Protein AF-A0A820TY25-F1 (afdb_monomer)

Structure (mmCIF, N/CA/C/O backbone):
data_AF-A0A820TY25-F1
#
_entry.id   AF-A0A820TY25-F1
#
loop_
_atom_site.group_PDB
_atom_site.id
_atom_site.type_symbol
_atom_site.label_atom_id
_atom_site.label_alt_id
_atom_site.label_comp_id
_atom_site.label_asym_id
_atom_site.label_entity_id
_atom_site.label_seq_id
_atom_site.pdbx_PDB_ins_code
_atom_site.Cartn_x
_atom_site.Cartn_y
_atom_site.Cartn_z
_atom_site.occupancy
_atom_site.B_iso_or_equiv
_atom_site.auth_seq_id
_atom_site.auth_comp_id
_atom_site.auth_asym_id
_atom_site.auth_atom_id
_atom_site.pdbx_PDB_model_num
ATOM 1 N N . ASN A 1 1 ? -16.629 8.374 -13.246 1.00 47.44 1 ASN A N 1
ATOM 2 C CA . ASN A 1 1 ? -16.759 9.523 -12.320 1.00 47.44 1 ASN A CA 1
ATOM 3 C C . ASN A 1 1 ? -15.615 9.534 -11.314 1.00 47.44 1 ASN A C 1
ATOM 5 O O . ASN A 1 1 ? -15.859 9.384 -10.127 1.00 47.44 1 ASN A O 1
ATOM 9 N N . GLY A 1 2 ? -14.371 9.657 -11.783 1.00 64.75 2 GLY A N 1
ATOM 10 C CA . GLY A 1 2 ? -13.226 9.887 -10.900 1.00 64.75 2 GLY A CA 1
ATOM 11 C C . GLY A 1 2 ? -12.931 11.380 -10.865 1.00 64.75 2 GLY A C 1
ATOM 12 O O . GLY A 1 2 ? -12.919 12.012 -11.920 1.00 64.75 2 GLY A O 1
ATOM 13 N N . GLU A 1 3 ? -12.740 11.934 -9.676 1.00 79.06 3 GLU A N 1
ATOM 14 C CA . GLU A 1 3 ? -12.262 13.301 -9.486 1.00 79.06 3 GLU A CA 1
ATOM 15 C C . GLU A 1 3 ? -10.793 13.224 -9.055 1.00 79.06 3 GLU A C 1
ATOM 17 O O . GLU A 1 3 ? -10.433 12.408 -8.203 1.00 79.06 3 GLU A O 1
ATOM 22 N N . LEU A 1 4 ? -9.928 13.998 -9.714 1.00 79.31 4 LEU A N 1
ATOM 23 C CA . LEU A 1 4 ? -8.504 14.044 -9.396 1.00 79.31 4 LEU A CA 1
ATOM 24 C C . LEU A 1 4 ? -8.303 14.959 -8.189 1.00 79.31 4 LEU A C 1
ATOM 26 O O . LEU A 1 4 ? -8.648 16.138 -8.248 1.00 79.31 4 LEU A O 1
ATOM 30 N N . PHE A 1 5 ? -7.699 14.426 -7.132 1.00 77.62 5 PHE A N 1
ATOM 31 C CA . PHE A 1 5 ? -7.309 15.198 -5.959 1.00 77.62 5 PHE A CA 1
ATOM 32 C C . PHE A 1 5 ? -5.789 15.319 -5.892 1.00 77.62 5 PHE A C 1
ATOM 34 O O . PHE A 1 5 ? -5.072 14.320 -5.934 1.00 77.62 5 PHE A O 1
ATOM 41 N N . GLU A 1 6 ? -5.305 16.552 -5.770 1.00 82.44 6 GLU A N 1
ATOM 42 C CA . GLU A 1 6 ? -3.904 16.841 -5.468 1.00 82.44 6 GLU A CA 1
ATOM 43 C C . GLU A 1 6 ? -3.688 16.754 -3.958 1.00 82.44 6 GLU A C 1
ATOM 45 O O . GLU A 1 6 ? -4.440 17.353 -3.184 1.00 82.44 6 GLU A O 1
ATOM 50 N N . ARG A 1 7 ? -2.649 16.029 -3.537 1.00 78.56 7 ARG A N 1
ATOM 51 C CA . ARG A 1 7 ? -2.345 15.812 -2.118 1.00 78.56 7 ARG A CA 1
ATOM 52 C C . ARG A 1 7 ? -2.131 17.132 -1.379 1.00 78.56 7 ARG A C 1
ATOM 54 O O . ARG A 1 7 ? -2.592 17.277 -0.255 1.00 78.56 7 ARG A O 1
ATOM 61 N N . GLU A 1 8 ? -1.468 18.094 -2.011 1.00 81.31 8 GLU A N 1
ATOM 62 C CA . GLU A 1 8 ? -1.154 19.409 -1.444 1.00 81.31 8 GLU A CA 1
ATOM 63 C C . GLU A 1 8 ? -2.413 20.248 -1.201 1.00 81.31 8 GLU A C 1
ATOM 65 O O . GLU A 1 8 ? -2.446 21.084 -0.302 1.00 81.31 8 GLU A O 1
ATOM 70 N N . LYS A 1 9 ? -3.464 20.009 -1.992 1.00 81.69 9 LYS A N 1
ATOM 71 C CA . LYS A 1 9 ? -4.766 20.675 -1.867 1.00 81.69 9 LYS A CA 1
ATOM 72 C C . LYS A 1 9 ? -5.733 19.898 -0.973 1.00 81.69 9 LYS A C 1
ATOM 74 O O . LYS A 1 9 ? -6.847 20.360 -0.727 1.00 81.69 9 LYS A O 1
ATOM 79 N N . PHE A 1 10 ? -5.327 18.724 -0.494 1.00 82.75 10 PHE A N 1
ATOM 80 C CA . PHE A 1 10 ? -6.157 17.843 0.308 1.00 82.75 10 PHE A CA 1
ATOM 81 C C . PHE A 1 10 ? -5.999 18.161 1.796 1.00 82.75 10 PHE A C 1
ATOM 83 O O . PHE A 1 10 ? -5.138 17.619 2.491 1.00 82.75 10 PHE A O 1
ATOM 90 N N . ASP A 1 11 ? -6.845 19.062 2.293 1.00 88.56 11 ASP A N 1
ATOM 91 C CA . ASP A 1 11 ? -6.865 19.441 3.706 1.00 88.56 11 ASP A CA 1
ATOM 92 C C . ASP A 1 11 ? -7.461 18.310 4.564 1.00 88.56 11 ASP A C 1
ATOM 94 O O . ASP A 1 11 ? -8.667 18.233 4.810 1.00 88.56 11 ASP A O 1
ATOM 98 N N . LEU A 1 12 ? -6.588 17.417 5.038 1.00 90.19 12 LEU A N 1
ATOM 99 C CA . LEU A 1 12 ? -6.947 16.276 5.885 1.00 90.19 12 LEU A CA 1
ATOM 100 C C . LEU A 1 12 ? -7.694 16.683 7.158 1.00 90.19 12 LEU A C 1
ATOM 102 O O . LEU A 1 12 ? -8.571 1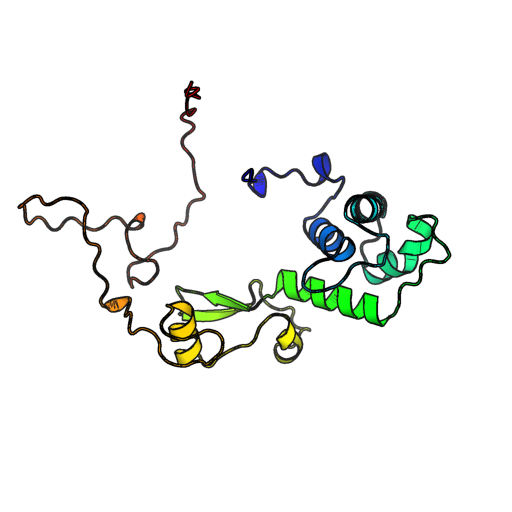5.949 7.629 1.00 90.19 12 LEU A O 1
ATOM 106 N N . LYS A 1 13 ? -7.377 17.855 7.712 1.00 91.19 13 LYS A N 1
ATOM 107 C CA . LYS A 1 13 ? -7.999 18.331 8.943 1.00 91.19 13 LYS A CA 1
ATOM 108 C C . LYS A 1 13 ? -9.425 18.777 8.673 1.00 91.19 13 LYS A C 1
ATOM 110 O O . LYS A 1 13 ? -10.325 18.401 9.421 1.00 91.19 13 LYS A O 1
ATOM 115 N N . LYS A 1 14 ? -9.647 19.515 7.588 1.00 90.12 14 LYS A N 1
ATOM 116 C CA . LYS A 1 14 ? -10.980 19.960 7.177 1.00 90.12 14 LYS A CA 1
ATOM 117 C C . LYS A 1 14 ? -11.859 18.801 6.705 1.00 90.12 14 LYS A C 1
ATOM 119 O O . LYS A 1 14 ? -13.004 18.691 7.137 1.00 90.12 14 LYS A O 1
ATOM 124 N N . GLU A 1 15 ? -11.328 17.922 5.861 1.00 88.25 15 GLU A N 1
ATOM 125 C CA . GLU A 1 15 ? -12.110 16.857 5.223 1.00 88.25 15 GLU A CA 1
ATOM 126 C C . GLU A 1 15 ? -12.322 15.646 6.151 1.00 88.25 15 GLU A C 1
ATOM 128 O O . GLU A 1 15 ? -13.401 15.040 6.180 1.00 88.25 15 GLU A O 1
ATOM 133 N N . PHE A 1 16 ? -11.320 15.289 6.967 1.00 90.19 16 PHE A N 1
ATOM 134 C CA . PHE A 1 16 ? -11.338 14.069 7.788 1.00 90.19 16 PHE A CA 1
ATOM 135 C C . PHE A 1 16 ? -11.194 14.305 9.292 1.00 90.19 16 PHE A C 1
ATOM 137 O O . PHE A 1 16 ? -11.487 13.388 10.061 1.00 90.19 16 PHE A O 1
ATOM 144 N N . GLY A 1 17 ? -10.812 15.505 9.731 1.00 92.94 17 GLY A N 1
ATOM 145 C CA . GLY A 1 17 ? -10.460 15.752 11.130 1.00 92.94 17 GLY A CA 1
ATOM 146 C C . GLY A 1 17 ? -9.157 15.062 11.534 1.00 92.94 17 GLY A C 1
ATOM 147 O O . GLY A 1 17 ? -9.021 14.667 12.688 1.00 92.94 17 GLY A O 1
ATOM 148 N N . LEU A 1 18 ? -8.240 14.854 10.583 1.00 94.06 18 LEU A N 1
ATOM 149 C CA . LEU A 1 18 ? -6.951 14.192 10.796 1.00 94.06 18 LEU A CA 1
ATOM 150 C C . LEU A 1 18 ? -5.815 15.214 10.701 1.00 94.06 18 LEU A C 1
ATOM 152 O O . LEU A 1 18 ? -5.875 16.142 9.901 1.00 94.06 18 LEU A O 1
ATOM 156 N N . ASP A 1 19 ? -4.783 15.045 11.518 1.00 91.62 19 ASP A N 1
ATOM 157 C CA . ASP A 1 19 ? -3.629 15.949 11.607 1.00 91.62 19 ASP A CA 1
ATOM 158 C C . ASP A 1 19 ? -2.419 15.486 10.779 1.00 91.62 19 ASP A C 1
ATOM 160 O O . ASP A 1 19 ? -1.516 16.279 10.524 1.00 91.62 19 ASP A O 1
ATOM 164 N N . SER A 1 20 ? -2.402 14.230 10.327 1.00 91.88 20 SER A N 1
ATOM 165 C CA . SER A 1 20 ? -1.300 13.668 9.553 1.00 91.88 20 SER A CA 1
ATOM 166 C C . SER A 1 20 ? -1.769 12.683 8.484 1.00 91.88 20 SER A C 1
ATOM 168 O O . SER A 1 20 ? -2.836 12.065 8.570 1.00 91.88 20 SER A O 1
ATOM 170 N N . PHE A 1 21 ? -0.929 12.505 7.462 1.00 90.88 21 PHE A N 1
ATOM 171 C CA . PHE A 1 21 ? -1.152 11.497 6.426 1.00 90.88 21 PHE A CA 1
ATOM 172 C C . PHE A 1 21 ? -1.032 10.067 6.974 1.00 90.88 21 PHE A C 1
ATOM 174 O O . PHE A 1 21 ? -1.722 9.173 6.500 1.00 90.88 21 PHE A O 1
ATOM 181 N N . GLU A 1 22 ? -0.225 9.851 8.014 1.00 94.00 22 GLU A N 1
ATOM 182 C CA . GLU A 1 22 ? -0.137 8.557 8.699 1.00 94.00 22 GLU A CA 1
ATOM 183 C C . GLU A 1 22 ? -1.499 8.141 9.274 1.00 94.00 22 GLU A C 1
ATOM 185 O O . GLU A 1 22 ? -1.964 7.024 9.043 1.00 94.00 22 GLU A O 1
ATOM 190 N N . ARG A 1 23 ? -2.217 9.066 9.923 1.00 95.06 23 ARG A N 1
ATOM 191 C CA . ARG A 1 23 ? -3.574 8.786 10.415 1.00 95.06 23 ARG A CA 1
ATOM 192 C C . ARG A 1 23 ? -4.566 8.526 9.292 1.00 95.06 23 ARG A C 1
ATOM 194 O O . ARG A 1 23 ? -5.500 7.745 9.472 1.00 95.06 23 ARG A O 1
ATOM 201 N N . PHE A 1 24 ? -4.376 9.166 8.139 1.00 95.06 24 PHE A N 1
ATOM 202 C CA . PHE A 1 24 ? -5.168 8.879 6.946 1.00 95.06 24 PHE A CA 1
ATOM 203 C C . PHE A 1 24 ? -4.913 7.448 6.450 1.00 95.06 24 PHE A C 1
ATOM 205 O O . PHE A 1 24 ? -5.872 6.711 6.224 1.00 95.06 24 PHE A O 1
ATOM 212 N N . CYS A 1 25 ? -3.654 7.003 6.394 1.00 95.50 25 CYS A N 1
ATOM 213 C CA . CYS A 1 25 ? -3.313 5.610 6.095 1.00 95.50 25 CYS A CA 1
ATOM 214 C C . CYS A 1 25 ? -3.948 4.639 7.100 1.00 95.50 25 CYS A C 1
ATOM 216 O O . CYS A 1 25 ? -4.584 3.666 6.695 1.00 95.50 25 CYS A O 1
ATOM 218 N N . TRP A 1 26 ? -3.856 4.914 8.404 1.00 97.75 26 TRP A N 1
ATOM 219 C CA . TRP A 1 26 ? -4.479 4.070 9.430 1.00 97.75 26 TRP A CA 1
ATOM 220 C C . TRP A 1 26 ? -5.999 4.011 9.304 1.00 97.75 26 TRP A C 1
ATOM 222 O O . TRP A 1 26 ? -6.587 2.947 9.487 1.00 97.75 26 TRP A O 1
ATOM 232 N N . MET A 1 27 ? -6.646 5.127 8.963 1.00 97.44 27 MET A N 1
ATOM 233 C CA . MET A 1 27 ? -8.078 5.156 8.676 1.00 97.44 27 MET A CA 1
ATOM 234 C C . MET A 1 27 ? -8.425 4.227 7.503 1.00 97.44 27 MET A C 1
ATOM 236 O O . MET A 1 27 ? -9.374 3.451 7.618 1.00 97.44 27 MET A O 1
ATOM 240 N N . CYS A 1 28 ? -7.660 4.278 6.409 1.00 97.38 28 CYS A N 1
ATOM 241 C CA . CYS A 1 28 ? -7.869 3.424 5.240 1.00 97.38 28 CYS A CA 1
ATOM 242 C C . CYS A 1 28 ? -7.675 1.938 5.577 1.00 97.38 28 CYS A C 1
ATOM 244 O O . CYS A 1 28 ? -8.564 1.137 5.300 1.00 97.38 28 CYS A O 1
ATOM 246 N N . ILE A 1 29 ? -6.583 1.578 6.261 1.00 98.06 29 ILE A N 1
ATOM 247 C CA . ILE A 1 29 ? -6.316 0.192 6.685 1.00 98.06 29 ILE A CA 1
ATOM 248 C C . ILE A 1 29 ? -7.435 -0.315 7.603 1.00 98.06 29 ILE A C 1
ATOM 250 O O . ILE A 1 29 ? -7.975 -1.397 7.391 1.00 98.06 29 ILE A O 1
ATOM 254 N N . LEU A 1 30 ? -7.849 0.489 8.589 1.00 97.81 30 LEU A N 1
ATOM 255 C CA . LEU A 1 30 ? -8.913 0.122 9.529 1.00 97.81 30 LEU A CA 1
ATOM 256 C C . LEU A 1 30 ? -10.271 -0.060 8.837 1.00 97.81 30 LEU A C 1
ATOM 258 O O . LEU A 1 30 ? -11.104 -0.841 9.296 1.00 97.81 30 LEU A O 1
ATOM 262 N N . SER A 1 31 ? -10.513 0.675 7.749 1.00 97.44 31 SER A N 1
ATOM 263 C CA . SER A 1 31 ? -11.730 0.539 6.948 1.00 97.44 31 SER A CA 1
ATOM 264 C C . SER A 1 31 ? -11.760 -0.714 6.068 1.00 97.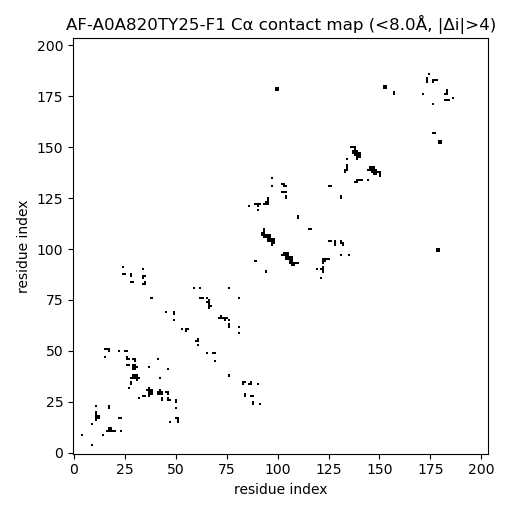44 31 SER A C 1
ATOM 266 O O . SER A 1 31 ? -12.836 -1.056 5.577 1.00 97.44 31 SER A O 1
ATOM 268 N N . GLY A 1 32 ? -10.621 -1.402 5.938 1.00 96.38 32 GLY A N 1
ATOM 269 C CA . GLY A 1 32 ? -10.394 -2.532 5.042 1.00 96.38 32 GLY A CA 1
ATOM 270 C C . GLY A 1 32 ? -9.586 -2.109 3.820 1.00 96.38 32 GLY A C 1
ATOM 271 O O . GLY A 1 32 ? -9.875 -1.088 3.198 1.00 96.38 32 GLY A O 1
ATOM 272 N N . CYS A 1 33 ? -8.572 -2.899 3.481 1.00 95.88 33 CYS A N 1
ATOM 273 C CA . CYS A 1 33 ? -7.735 -2.710 2.299 1.00 95.88 33 CYS A CA 1
ATOM 274 C C . CYS A 1 33 ? -7.264 -4.066 1.759 1.00 95.88 33 CYS A C 1
ATOM 276 O O . CYS A 1 33 ? -7.467 -5.095 2.400 1.00 95.88 33 CYS A O 1
ATOM 278 N N . ASP A 1 34 ? -6.577 -4.069 0.619 1.00 93.94 34 ASP A N 1
ATOM 279 C CA . ASP A 1 34 ? -6.094 -5.310 -0.006 1.00 93.94 34 ASP A CA 1
ATOM 280 C C . ASP A 1 34 ? -5.043 -6.055 0.841 1.00 93.94 34 ASP A C 1
ATOM 282 O O . ASP A 1 34 ? -4.834 -7.251 0.661 1.00 93.94 34 ASP A O 1
ATOM 286 N N . TYR A 1 35 ? -4.396 -5.369 1.790 1.00 92.94 35 TYR A N 1
ATOM 287 C CA . TYR A 1 35 ? -3.414 -5.970 2.701 1.00 92.94 35 TYR A CA 1
ATOM 288 C C . TYR A 1 35 ? -4.029 -6.544 3.981 1.00 92.94 35 TYR A C 1
ATOM 290 O O . TYR A 1 35 ? -3.399 -7.359 4.655 1.00 92.94 35 TYR A O 1
ATOM 298 N N . LEU A 1 36 ? -5.216 -6.070 4.367 1.00 96.44 36 LEU A N 1
ATOM 299 C CA . LEU A 1 36 ? -5.864 -6.437 5.620 1.00 96.44 36 LEU A CA 1
ATOM 300 C C . LEU A 1 36 ? -7.372 -6.226 5.517 1.00 96.44 36 LEU A C 1
ATOM 302 O O . LEU A 1 36 ? -7.845 -5.100 5.332 1.00 96.44 36 LEU A O 1
ATOM 306 N N . GLU A 1 37 ? -8.119 -7.306 5.724 1.00 95.69 37 GLU A N 1
ATOM 307 C CA . GLU A 1 37 ? -9.569 -7.244 5.862 1.00 95.69 37 GLU A CA 1
ATOM 308 C C . GLU A 1 37 ? -9.975 -6.357 7.043 1.00 95.69 37 GLU A C 1
ATOM 310 O O . GLU A 1 37 ? -9.288 -6.260 8.062 1.00 95.69 37 GLU A O 1
ATOM 315 N N . ASN A 1 38 ? -11.122 -5.698 6.934 1.00 94.94 38 ASN A N 1
ATOM 316 C CA . ASN A 1 38 ? -11.638 -4.921 8.048 1.00 94.94 38 ASN A CA 1
ATOM 317 C C . ASN A 1 38 ? -12.170 -5.817 9.173 1.00 94.94 38 ASN A C 1
ATOM 319 O O . ASN A 1 38 ? -12.631 -6.937 8.963 1.00 94.94 38 ASN A O 1
ATOM 323 N N . ILE A 1 39 ? -12.224 -5.271 10.388 1.00 94.88 39 ILE A N 1
ATOM 324 C CA . ILE A 1 39 ? -13.041 -5.880 11.441 1.00 94.88 39 ILE A CA 1
ATOM 325 C C . ILE A 1 39 ? -14.511 -5.726 11.043 1.00 94.88 39 ILE A C 1
ATOM 327 O O . ILE A 1 39 ? -14.966 -4.622 10.725 1.00 94.88 39 ILE A O 1
ATOM 331 N N . THR A 1 40 ? -15.279 -6.816 11.111 1.00 92.88 40 THR A N 1
ATOM 332 C CA . THR A 1 40 ? -16.692 -6.827 10.718 1.00 92.88 40 THR A CA 1
ATOM 333 C C . THR A 1 40 ? -17.473 -5.670 11.347 1.00 92.88 40 THR A C 1
ATOM 335 O O . THR A 1 40 ? -17.522 -5.467 12.565 1.00 92.88 40 THR A O 1
ATOM 338 N N . GLY A 1 41 ? -18.123 -4.883 10.489 1.00 91.75 41 GLY A N 1
ATOM 339 C CA . GLY A 1 41 ? -18.908 -3.732 10.912 1.00 91.75 41 GLY A CA 1
ATOM 340 C C . GLY A 1 41 ? -18.082 -2.499 11.291 1.00 91.75 41 GLY A C 1
ATOM 341 O O . GLY A 1 41 ? -18.655 -1.603 11.928 1.00 91.75 41 GLY A O 1
ATOM 342 N N . ILE A 1 42 ? -16.802 -2.428 10.908 1.00 95.31 42 ILE A N 1
ATOM 343 C CA . ILE A 1 42 ? -15.981 -1.213 10.835 1.00 95.31 42 ILE A CA 1
ATOM 344 C C . ILE A 1 42 ? -15.691 -0.910 9.360 1.00 95.31 42 ILE A C 1
ATOM 346 O O . ILE A 1 42 ? -14.932 -1.609 8.710 1.00 95.31 42 ILE A O 1
ATOM 350 N N . GLY A 1 43 ? -16.306 0.144 8.830 1.00 95.31 43 GLY A N 1
ATOM 351 C CA . GLY A 1 43 ? -15.964 0.707 7.519 1.00 95.31 43 GLY A CA 1
ATOM 352 C C . GLY A 1 43 ? -15.461 2.141 7.665 1.00 95.31 43 GLY A C 1
ATOM 353 O O . GLY A 1 43 ? -15.284 2.628 8.786 1.00 95.31 43 GLY A O 1
ATOM 354 N N . LEU A 1 44 ? -15.312 2.850 6.545 1.00 96.38 44 LEU A N 1
ATOM 355 C CA . LEU A 1 44 ? -14.695 4.182 6.485 1.00 96.38 44 LEU A CA 1
ATOM 356 C C . LEU A 1 44 ? -15.270 5.189 7.495 1.00 96.38 44 LEU A C 1
ATOM 358 O O . LEU A 1 44 ? -14.519 5.862 8.191 1.00 96.38 44 LEU A O 1
ATOM 362 N N . VAL A 1 45 ? -16.597 5.245 7.657 1.00 95.69 45 VAL A N 1
ATOM 363 C CA . VAL A 1 45 ? -17.258 6.161 8.611 1.00 95.69 45 VAL A CA 1
ATOM 364 C C . VAL A 1 45 ? -16.813 5.906 10.057 1.00 95.69 45 VAL A C 1
ATOM 366 O O . VAL A 1 45 ? -16.556 6.845 10.812 1.00 95.69 45 VAL A O 1
ATOM 369 N N . LYS A 1 46 ? -16.705 4.635 10.460 1.00 96.56 46 LYS A N 1
ATOM 370 C CA . LYS A 1 46 ? -16.283 4.259 11.819 1.00 96.56 46 LYS A CA 1
ATOM 371 C C . LYS A 1 46 ? -14.779 4.417 11.998 1.00 96.56 46 LYS A C 1
ATOM 373 O O . LYS A 1 46 ? -14.368 4.905 13.045 1.00 96.56 46 LYS A O 1
ATOM 378 N N . ALA A 1 47 ? -13.991 4.072 10.982 1.00 97.44 47 ALA A N 1
ATOM 379 C CA . ALA A 1 47 ? -12.553 4.295 10.988 1.00 97.44 47 ALA A CA 1
ATOM 380 C C . ALA A 1 47 ? -12.226 5.790 11.140 1.00 97.44 47 ALA A C 1
ATOM 382 O O . ALA A 1 47 ? -11.497 6.162 12.058 1.00 97.44 47 ALA A O 1
ATOM 383 N N . LYS A 1 48 ? -12.870 6.657 10.342 1.00 96.62 48 LYS A N 1
ATOM 384 C CA . LYS A 1 48 ? -12.766 8.120 10.457 1.00 96.62 48 LYS A CA 1
ATOM 385 C C . LYS A 1 48 ? -13.130 8.590 11.861 1.00 96.62 48 LYS A C 1
ATOM 387 O O . LYS A 1 48 ? -12.359 9.318 12.469 1.00 96.62 48 LYS A O 1
ATOM 392 N N . LYS A 1 49 ? -14.268 8.139 12.409 1.00 95.50 49 LYS A N 1
ATOM 393 C CA . LYS A 1 49 ? -14.711 8.511 13.766 1.00 95.50 49 LYS A CA 1
ATOM 394 C C . LYS A 1 49 ? -13.668 8.175 14.837 1.00 95.50 49 LYS A C 1
ATOM 396 O O . LYS A 1 49 ? -13.488 8.965 15.757 1.00 95.50 49 LYS A O 1
ATOM 401 N N . VAL A 1 50 ? -13.031 7.006 14.757 1.00 95.81 50 VAL A N 1
ATOM 402 C CA . VAL A 1 50 ? -11.987 6.597 15.712 1.00 95.81 50 VAL A CA 1
ATOM 403 C C . VAL A 1 50 ? -10.761 7.490 15.546 1.00 95.81 50 VAL A C 1
ATOM 405 O O . VAL A 1 50 ? -10.323 8.116 16.511 1.00 95.81 50 VAL A O 1
ATOM 408 N N . MET A 1 51 ? -10.261 7.614 14.314 1.00 96.44 51 MET A N 1
ATOM 409 C CA . MET A 1 51 ? -9.030 8.348 14.014 1.00 96.44 51 MET A CA 1
ATOM 410 C C . MET A 1 51 ? -9.161 9.863 14.203 1.00 96.44 51 MET A C 1
ATOM 412 O O . MET A 1 51 ? -8.174 10.511 14.523 1.00 96.44 51 MET A O 1
ATOM 416 N N . SER A 1 52 ? -10.349 10.449 14.077 1.00 94.50 52 SER A N 1
ATOM 417 C CA . SER A 1 52 ? -10.542 11.888 14.297 1.00 94.50 52 SER A CA 1
ATOM 418 C C . SER A 1 52 ? -10.747 12.262 15.771 1.00 94.50 52 SER A C 1
ATOM 420 O O . SER A 1 52 ? -10.757 13.443 16.105 1.00 94.50 52 SER A O 1
ATOM 422 N N . ARG A 1 53 ? -11.005 11.288 16.657 1.00 93.38 53 ARG A N 1
ATOM 423 C CA . ARG A 1 53 ? -11.325 11.540 18.077 1.00 93.38 53 ARG A CA 1
ATOM 424 C C . ARG A 1 53 ? -10.191 11.192 19.027 1.00 93.38 53 ARG A C 1
ATOM 426 O O . ARG A 1 53 ? -10.062 11.835 20.063 1.00 93.38 53 ARG A O 1
ATOM 433 N N . THR A 1 54 ? -9.411 10.162 18.714 1.00 92.75 54 THR A N 1
ATOM 434 C CA . THR A 1 54 ? -8.317 9.741 19.592 1.00 92.75 54 THR A CA 1
ATOM 435 C C . THR A 1 54 ? -7.102 10.652 19.439 1.00 92.75 54 THR A C 1
ATOM 437 O O . THR A 1 54 ? -6.670 10.914 18.322 1.00 92.75 54 THR A O 1
ATOM 440 N N . GLN A 1 55 ? -6.525 11.099 20.553 1.00 90.69 55 GLN A N 1
ATOM 441 C CA . GLN A 1 55 ? -5.240 11.818 20.583 1.00 90.69 55 GLN A CA 1
ATOM 442 C C . GLN A 1 55 ? -4.049 10.870 20.778 1.00 90.69 55 GLN A C 1
ATOM 444 O O . GLN A 1 55 ? -2.899 11.293 20.830 1.00 90.69 55 GLN A O 1
ATOM 449 N N . ILE A 1 56 ? -4.318 9.569 20.909 1.00 93.62 56 ILE A N 1
ATOM 450 C CA . ILE A 1 56 ? -3.280 8.555 21.039 1.00 93.62 56 ILE A CA 1
ATOM 451 C C . ILE A 1 56 ? -2.517 8.477 19.712 1.00 93.62 56 ILE A C 1
ATOM 453 O O . ILE A 1 56 ? -3.124 8.412 18.639 1.00 93.62 56 ILE A O 1
ATOM 457 N N . SER A 1 57 ? -1.188 8.483 19.804 1.00 92.75 57 SER A N 1
ATOM 458 C CA . SER A 1 57 ? -0.265 8.331 18.675 1.00 92.75 57 SER A CA 1
ATOM 459 C C . SER A 1 57 ? 0.195 6.887 18.472 1.00 92.75 57 SER A C 1
ATOM 461 O O . SER A 1 57 ? 0.639 6.530 17.393 1.00 92.75 57 SER A O 1
ATOM 463 N N . ASN A 1 58 ? 0.077 6.026 19.483 1.00 95.31 58 ASN A N 1
ATOM 464 C CA . ASN A 1 58 ? 0.471 4.626 19.377 1.00 95.31 58 ASN A CA 1
ATOM 4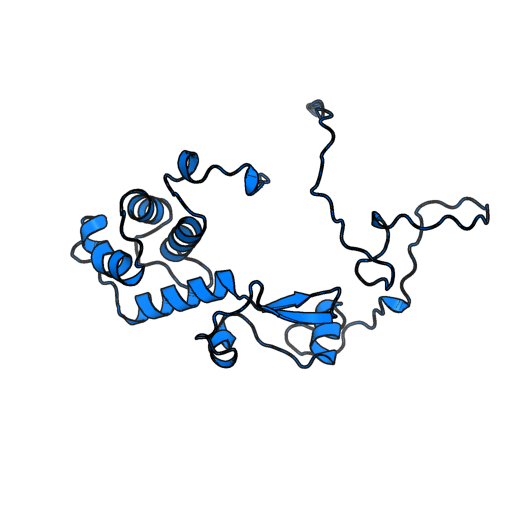65 C C . ASN A 1 58 ? -0.667 3.770 18.791 1.00 95.31 58 ASN A C 1
ATOM 467 O O . ASN A 1 58 ? -1.724 3.622 19.413 1.00 95.31 58 ASN A O 1
ATOM 471 N N . ILE A 1 59 ? -0.434 3.166 17.622 1.00 95.50 59 ILE A N 1
ATOM 472 C CA . ILE A 1 59 ? -1.447 2.368 16.922 1.00 95.50 59 ILE A CA 1
ATOM 473 C C . ILE A 1 59 ? -1.902 1.132 17.710 1.00 95.50 59 ILE A C 1
ATOM 475 O O . ILE A 1 59 ? -3.096 0.846 17.728 1.00 95.50 59 ILE A O 1
ATOM 479 N N . ASP A 1 60 ? -1.017 0.440 18.437 1.00 96.31 60 ASP A N 1
ATOM 480 C CA . ASP A 1 60 ? -1.404 -0.704 19.277 1.00 96.31 60 ASP A CA 1
ATOM 481 C C . ASP A 1 60 ? -2.430 -0.299 20.335 1.00 96.31 60 ASP A C 1
ATOM 483 O O . ASP A 1 60 ? -3.413 -1.005 20.567 1.00 96.31 60 ASP A O 1
ATOM 487 N N . LEU A 1 61 ? -2.217 0.857 20.968 1.00 96.38 61 LEU A N 1
ATOM 488 C CA . LEU A 1 61 ? -3.128 1.386 21.980 1.00 96.38 61 LEU A CA 1
ATOM 489 C C . LEU A 1 61 ? -4.469 1.798 21.364 1.00 96.38 61 LEU A C 1
ATOM 491 O O . LEU A 1 61 ? -5.517 1.481 21.929 1.00 96.38 61 LEU A O 1
ATOM 495 N N . ILE A 1 62 ? -4.458 2.444 20.193 1.00 96.44 62 ILE A N 1
ATOM 496 C CA . ILE A 1 62 ? -5.689 2.798 19.469 1.00 96.44 62 ILE A CA 1
ATOM 497 C C . ILE A 1 62 ? -6.492 1.536 19.136 1.00 96.44 62 ILE A C 1
ATOM 499 O O . ILE A 1 62 ? -7.697 1.490 19.395 1.00 96.44 62 ILE A O 1
ATOM 503 N N . LEU A 1 63 ? -5.830 0.508 18.593 1.00 96.94 63 LEU A N 1
ATOM 504 C CA . LEU A 1 63 ? -6.478 -0.740 18.200 1.00 96.94 63 LEU A CA 1
ATOM 505 C C . LEU A 1 63 ? -7.051 -1.478 19.415 1.00 96.94 63 LEU A C 1
ATOM 507 O O . LEU A 1 63 ? -8.204 -1.896 19.383 1.00 96.94 63 LEU A O 1
ATOM 511 N N . LYS A 1 64 ? -6.318 -1.561 20.530 1.00 94.81 64 LYS A N 1
ATOM 512 C CA . LYS A 1 64 ? -6.823 -2.177 21.773 1.00 94.81 64 LYS A CA 1
ATOM 513 C C . LYS A 1 64 ? -8.025 -1.431 22.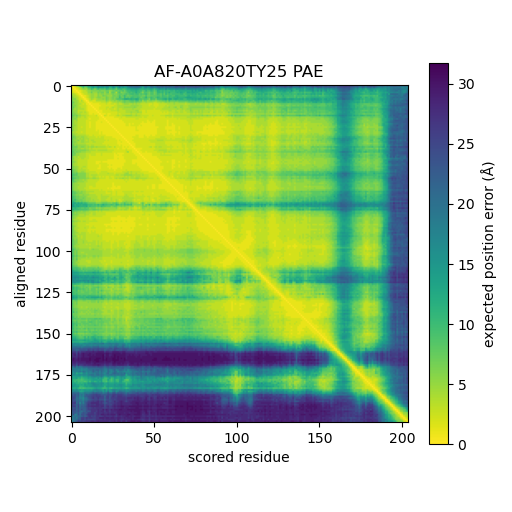365 1.00 94.81 64 LYS A C 1
ATOM 515 O O . LYS A 1 64 ? -8.892 -2.051 22.976 1.00 94.81 64 LYS A O 1
ATOM 520 N N . GLN A 1 65 ? -8.123 -0.117 22.152 1.00 93.88 65 GLN A N 1
ATOM 521 C CA . GLN A 1 65 ? -9.245 0.707 22.615 1.00 93.88 65 GLN A CA 1
ATOM 522 C C . GLN A 1 65 ? -10.402 0.820 21.605 1.00 93.88 65 GLN A C 1
ATOM 524 O O . GLN A 1 65 ? -11.398 1.491 21.890 1.00 93.88 65 GLN A O 1
ATOM 529 N N . LEU A 1 66 ? -10.329 0.171 20.436 1.00 94.69 66 LEU A N 1
ATOM 530 C CA . LEU A 1 66 ? -11.408 0.173 19.436 1.00 94.69 66 LEU A CA 1
ATOM 531 C C . LEU A 1 66 ? -12.796 -0.168 20.009 1.00 94.69 66 LEU A C 1
ATOM 533 O O . LEU A 1 66 ? -13.742 0.566 19.698 1.00 94.69 66 LEU A O 1
ATOM 537 N N . PRO A 1 67 ? -12.957 -1.212 20.853 1.00 92.75 67 PRO A N 1
ATOM 538 C CA . PRO A 1 67 ? -14.257 -1.559 21.432 1.00 92.75 67 PRO A CA 1
ATOM 539 C C . PRO A 1 67 ? -14.872 -0.401 22.225 1.00 92.75 67 PRO A C 1
ATOM 541 O O . PRO A 1 67 ? -16.058 -0.105 22.075 1.00 92.75 67 PRO A O 1
ATOM 544 N N . GLN A 1 68 ? -14.055 0.301 23.015 1.00 90.88 68 GLN A N 1
ATOM 545 C CA . GLN A 1 68 ? -14.479 1.431 23.844 1.00 90.88 68 GLN A CA 1
ATOM 546 C C . GLN A 1 68 ? -14.804 2.657 22.981 1.00 90.88 68 GLN A C 1
ATOM 548 O O . GLN A 1 68 ? -15.890 3.223 23.097 1.00 90.88 68 GLN A O 1
ATOM 553 N N . ASN A 1 69 ? -13.927 3.005 22.032 1.00 89.50 69 ASN A N 1
ATOM 554 C CA . ASN A 1 69 ? -14.113 4.139 21.116 1.00 89.50 69 ASN A CA 1
ATOM 555 C C . ASN A 1 69 ? -15.387 4.030 20.258 1.00 89.50 69 ASN A C 1
ATOM 557 O O . ASN A 1 69 ? -15.983 5.039 19.860 1.00 89.50 69 ASN A O 1
ATOM 561 N N . LEU A 1 70 ? -15.813 2.802 19.953 1.00 91.56 70 LEU A N 1
ATOM 562 C CA . LEU A 1 70 ? -16.997 2.524 19.143 1.00 91.56 70 LEU A CA 1
ATOM 563 C C . LEU A 1 70 ? -18.248 2.181 19.960 1.00 91.56 70 LEU A C 1
ATOM 565 O O . LEU A 1 70 ? -19.310 2.032 19.354 1.00 91.56 70 LEU A O 1
ATOM 569 N N . GLY A 1 71 ? -18.150 2.062 21.289 1.00 89.12 71 GLY A N 1
ATOM 570 C CA . GLY A 1 71 ? -19.254 1.600 22.140 1.00 89.12 71 GLY A CA 1
ATOM 571 C C . GLY A 1 71 ? -19.680 0.158 21.837 1.00 89.12 71 GLY A C 1
ATOM 572 O O . GLY A 1 71 ? -20.852 -0.185 21.960 1.00 89.12 71 GLY A O 1
ATOM 573 N N . LYS A 1 72 ? -18.745 -0.681 21.378 1.00 88.38 72 LYS A N 1
ATOM 574 C CA . LYS A 1 72 ? -18.974 -2.068 20.957 1.00 88.38 72 LYS A CA 1
ATOM 575 C C . LYS A 1 72 ? -18.139 -3.025 21.804 1.00 88.38 72 LYS A C 1
ATOM 577 O O . LYS A 1 72 ? -17.146 -3.556 21.325 1.00 88.38 72 LYS A O 1
ATOM 582 N N . LEU A 1 73 ? -18.550 -3.276 23.044 1.00 82.56 73 LEU A N 1
ATOM 583 C CA . LEU A 1 73 ? -17.787 -4.113 23.987 1.00 82.56 73 LEU A CA 1
ATOM 584 C C . LEU A 1 73 ? -17.590 -5.567 23.518 1.00 82.56 73 LEU A C 1
ATOM 586 O O . LEU A 1 73 ? -16.597 -6.190 23.868 1.00 82.56 73 LEU A O 1
ATOM 590 N N . ASN A 1 74 ? -18.492 -6.085 22.678 1.00 86.31 74 ASN A N 1
ATOM 591 C CA . ASN A 1 74 ? -18.373 -7.429 22.099 1.00 86.31 74 ASN A CA 1
ATOM 592 C C . ASN A 1 74 ? -17.379 -7.503 20.926 1.00 86.31 74 ASN A C 1
ATOM 594 O O . ASN A 1 74 ? -17.106 -8.591 20.422 1.00 86.31 74 ASN A O 1
ATOM 598 N N . LEU A 1 75 ? -16.866 -6.360 20.455 1.00 90.88 75 LEU A N 1
ATOM 599 C CA . LEU A 1 75 ? -15.847 -6.325 19.416 1.00 90.88 75 LEU A CA 1
ATOM 600 C C . LEU A 1 75 ? -14.534 -6.852 19.992 1.00 90.88 75 LEU A C 1
ATOM 602 O O . LEU A 1 75 ? -14.026 -6.321 20.976 1.00 90.88 75 LEU A O 1
ATOM 606 N N . ARG A 1 76 ? -13.975 -7.882 19.360 1.00 89.00 76 ARG A N 1
ATOM 607 C CA . ARG A 1 76 ? -12.661 -8.420 19.709 1.00 89.00 76 ARG A CA 1
ATOM 608 C C . ARG A 1 76 ? -11.637 -7.953 18.688 1.00 89.00 76 ARG A C 1
ATOM 610 O O . ARG A 1 76 ? -11.858 -8.090 17.489 1.00 89.00 76 ARG A O 1
ATOM 617 N N . VAL A 1 77 ? -10.529 -7.415 19.182 1.00 94.75 77 VAL A N 1
ATOM 618 C CA . VAL A 1 77 ? -9.335 -7.125 18.386 1.00 94.75 77 VAL A CA 1
ATOM 619 C C . VAL A 1 77 ? -8.294 -8.158 18.785 1.00 94.75 77 VAL A C 1
ATOM 621 O O . VAL A 1 77 ? -7.890 -8.192 19.944 1.00 94.75 77 VAL A O 1
ATOM 624 N N . THR A 1 78 ? -7.938 -9.048 17.864 1.00 95.81 78 THR A N 1
ATOM 625 C CA . THR A 1 78 ? -6.950 -10.105 18.112 1.00 95.81 78 THR A CA 1
ATOM 626 C C . THR A 1 78 ? -5.532 -9.572 17.933 1.00 95.81 78 THR A C 1
ATOM 628 O O . THR A 1 78 ? -5.313 -8.603 17.201 1.00 95.81 78 THR A O 1
ATOM 631 N N . ASP A 1 79 ? -4.555 -10.231 18.553 1.00 96.25 79 ASP A N 1
ATOM 632 C CA . ASP A 1 79 ? -3.138 -9.907 18.346 1.00 96.25 79 ASP A CA 1
ATOM 633 C C . ASP A 1 79 ? -2.712 -10.119 16.880 1.00 96.25 79 ASP A C 1
ATOM 635 O O . ASP A 1 79 ? -1.917 -9.342 16.341 1.00 96.25 79 ASP A O 1
ATOM 639 N N . ASP A 1 80 ? -3.319 -11.092 16.192 1.00 96.75 80 ASP A N 1
ATOM 640 C CA . ASP A 1 80 ? -3.140 -11.307 14.752 1.00 96.75 80 ASP A CA 1
ATOM 641 C C . ASP A 1 80 ? -3.620 -10.112 13.924 1.00 96.75 80 ASP A C 1
ATOM 643 O O . ASP A 1 80 ? -2.942 -9.709 12.979 1.00 96.75 80 ASP A O 1
ATOM 647 N N . TYR A 1 81 ? -4.749 -9.495 14.293 1.00 97.31 81 TYR A N 1
ATOM 648 C CA . TYR A 1 81 ? -5.235 -8.299 13.606 1.00 97.31 81 TYR A CA 1
ATOM 649 C C . TYR A 1 81 ? -4.279 -7.123 13.805 1.00 97.31 81 TYR A C 1
ATOM 651 O O . TYR A 1 81 ? -3.976 -6.409 12.854 1.00 97.31 81 TYR A O 1
ATOM 659 N N . ILE A 1 82 ? -3.760 -6.933 15.023 1.00 97.50 82 ILE A N 1
ATOM 660 C CA . ILE A 1 82 ? -2.781 -5.876 15.323 1.00 97.50 82 ILE A CA 1
ATOM 661 C C . ILE A 1 82 ? -1.495 -6.095 14.516 1.00 97.50 82 ILE A C 1
ATOM 663 O O . ILE A 1 82 ? -0.980 -5.164 13.893 1.00 97.50 82 ILE A O 1
ATOM 667 N N . THR A 1 83 ? -1.006 -7.335 14.468 1.00 95.69 83 THR A N 1
ATOM 668 C CA . THR A 1 83 ? 0.157 -7.721 13.658 1.00 95.69 83 THR A CA 1
ATOM 669 C C . THR A 1 83 ? -0.093 -7.471 12.169 1.00 95.69 83 THR A C 1
ATOM 671 O O . THR A 1 83 ? 0.738 -6.862 11.493 1.00 95.69 83 THR A O 1
ATOM 674 N N . GLY A 1 84 ? -1.255 -7.883 11.659 1.00 96.19 84 GLY A N 1
ATOM 675 C CA . GLY A 1 84 ? -1.683 -7.645 10.282 1.00 96.19 84 GLY A CA 1
ATOM 676 C C . GLY A 1 84 ? -1.787 -6.157 9.946 1.00 96.19 84 GLY A C 1
ATOM 677 O O . GLY A 1 84 ? -1.317 -5.732 8.895 1.00 96.19 84 GLY A O 1
ATOM 678 N N . PHE A 1 85 ? -2.300 -5.341 10.867 1.00 97.75 85 PHE A N 1
ATOM 679 C CA . PHE A 1 85 ? -2.384 -3.888 10.720 1.00 97.75 85 PHE A CA 1
ATOM 680 C C . PHE A 1 85 ? -1.012 -3.243 10.559 1.00 97.75 85 PHE A C 1
ATOM 682 O O . PHE A 1 85 ? -0.813 -2.435 9.653 1.00 97.75 85 PHE A O 1
ATOM 689 N N . LYS A 1 86 ? -0.042 -3.628 11.393 1.00 94.88 86 LYS A N 1
ATOM 690 C CA . LYS A 1 86 ? 1.338 -3.139 11.273 1.00 94.88 86 LYS A CA 1
ATOM 691 C C . LYS A 1 86 ? 1.974 -3.551 9.948 1.00 94.88 86 LYS A C 1
ATOM 693 O O . LYS A 1 86 ? 2.615 -2.725 9.304 1.00 94.88 86 LYS A O 1
ATOM 698 N N . ARG A 1 87 ? 1.750 -4.793 9.505 1.00 93.69 87 ARG A N 1
ATOM 699 C CA . ARG A 1 87 ? 2.218 -5.274 8.193 1.00 93.69 87 ARG A CA 1
ATOM 700 C C . ARG A 1 87 ? 1.602 -4.478 7.046 1.00 93.69 87 ARG A C 1
ATOM 702 O O . ARG A 1 87 ? 2.338 -4.025 6.177 1.00 93.69 87 ARG A O 1
ATOM 709 N N . ALA A 1 88 ? 0.290 -4.246 7.073 1.00 95.50 88 ALA A N 1
ATOM 710 C CA . ALA A 1 88 ? -0.396 -3.420 6.0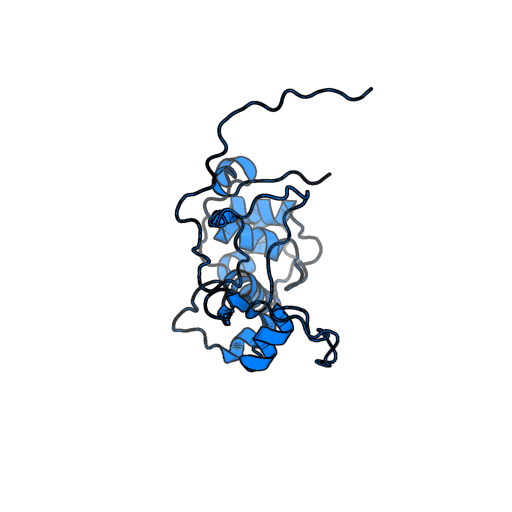85 1.00 95.50 88 ALA A CA 1
ATOM 711 C C . ALA A 1 88 ? 0.162 -1.989 6.064 1.00 95.50 88 ALA A C 1
ATOM 713 O O . ALA A 1 88 ? 0.437 -1.455 4.994 1.00 95.50 88 ALA A O 1
ATOM 714 N N . HIS A 1 89 ? 0.406 -1.388 7.233 1.00 95.06 89 HIS A N 1
ATOM 715 C CA . HIS A 1 89 ? 1.008 -0.058 7.324 1.00 95.06 89 HIS A CA 1
ATOM 716 C C . HIS A 1 89 ? 2.413 -0.012 6.706 1.00 95.06 89 HIS A C 1
ATOM 718 O O . HIS A 1 89 ? 2.695 0.869 5.897 1.00 95.06 89 HIS A O 1
ATOM 724 N N . LEU A 1 90 ? 3.264 -0.999 7.006 1.00 92.75 90 LEU A N 1
ATOM 725 C CA . LEU A 1 90 ? 4.584 -1.122 6.381 1.00 92.75 90 LEU A CA 1
ATOM 726 C C . LEU A 1 90 ? 4.492 -1.344 4.866 1.00 92.75 90 LEU A C 1
ATOM 728 O O . LEU A 1 90 ? 5.294 -0.777 4.131 1.00 92.75 90 LEU A O 1
ATOM 732 N N . ALA A 1 91 ? 3.511 -2.112 4.383 1.00 92.94 91 ALA A N 1
ATOM 733 C CA . ALA A 1 91 ? 3.291 -2.305 2.951 1.00 92.94 91 ALA A CA 1
ATOM 734 C C . ALA A 1 91 ? 2.913 -0.989 2.249 1.00 92.94 91 ALA A C 1
ATOM 736 O O . ALA A 1 91 ? 3.469 -0.685 1.200 1.00 92.94 91 ALA A O 1
ATOM 737 N N . PHE A 1 92 ? 2.054 -0.161 2.855 1.00 92.88 92 PHE A N 1
ATOM 738 C CA . PHE A 1 92 ? 1.736 1.177 2.335 1.00 92.88 92 PHE A CA 1
ATOM 739 C C . PHE A 1 92 ? 2.970 2.081 2.204 1.00 92.88 92 PHE A C 1
ATOM 741 O O . PHE A 1 92 ? 3.054 2.874 1.268 1.00 92.88 92 PHE A O 1
ATOM 748 N N . LEU A 1 93 ? 3.913 1.987 3.144 1.00 92.19 93 LEU A N 1
ATOM 749 C CA . LEU A 1 93 ? 5.100 2.842 3.171 1.00 92.19 93 LEU A CA 1
ATOM 750 C C . LEU A 1 93 ? 6.237 2.310 2.294 1.00 92.19 93 LEU A C 1
ATOM 752 O O . LEU A 1 93 ? 6.966 3.096 1.693 1.00 92.19 93 LEU A O 1
ATOM 756 N N . HIS A 1 94 ? 6.402 0.995 2.209 1.00 92.62 94 HIS A N 1
ATOM 757 C CA . HIS A 1 94 ? 7.625 0.383 1.692 1.00 92.62 94 HIS A CA 1
ATOM 758 C C . HIS A 1 94 ? 7.378 -0.634 0.579 1.00 92.62 94 HIS A C 1
ATOM 760 O O . HIS A 1 94 ? 8.241 -1.474 0.326 1.00 92.62 94 HIS A O 1
ATOM 766 N N . GLN A 1 95 ? 6.226 -0.557 -0.097 1.00 93.56 95 GLN A N 1
ATOM 767 C CA . GLN A 1 95 ? 5.949 -1.378 -1.272 1.00 93.56 95 GLN A CA 1
ATOM 768 C C . GLN A 1 95 ? 7.125 -1.329 -2.253 1.00 93.56 95 GLN A C 1
ATOM 770 O O . GLN A 1 95 ? 7.692 -0.262 -2.507 1.00 93.56 95 GLN A O 1
ATOM 775 N N . ILE A 1 96 ? 7.494 -2.487 -2.800 1.00 92.06 96 ILE A N 1
ATOM 776 C CA . ILE A 1 96 ? 8.557 -2.568 -3.798 1.00 92.06 96 ILE A CA 1
ATOM 777 C C . ILE A 1 96 ? 8.084 -1.900 -5.088 1.00 92.06 96 ILE A C 1
ATOM 779 O O . ILE A 1 96 ? 7.072 -2.280 -5.679 1.00 92.06 96 ILE A O 1
ATOM 783 N N . VAL A 1 97 ? 8.854 -0.913 -5.531 1.00 93.62 97 VAL A N 1
ATOM 784 C CA . VAL A 1 97 ? 8.680 -0.186 -6.787 1.00 93.62 97 VAL A CA 1
ATOM 785 C C . VAL A 1 97 ? 9.919 -0.353 -7.660 1.00 93.62 97 VAL A C 1
ATOM 787 O O . VAL A 1 97 ? 10.935 -0.894 -7.228 1.00 93.62 97 VAL A O 1
ATOM 790 N N . TYR A 1 98 ? 9.838 0.099 -8.907 1.00 93.50 98 TYR A N 1
ATOM 791 C CA . TYR A 1 98 ? 10.962 0.095 -9.835 1.00 93.50 98 TYR A CA 1
ATOM 792 C C . TYR A 1 98 ? 11.398 1.529 -10.130 1.00 93.50 98 TYR A C 1
ATOM 794 O O . TYR A 1 98 ? 10.595 2.314 -10.635 1.00 93.50 98 TYR A O 1
ATOM 802 N N . ASP A 1 99 ? 12.656 1.867 -9.844 1.00 91.31 99 ASP A N 1
ATOM 803 C CA . ASP A 1 99 ? 13.251 3.143 -10.244 1.00 91.31 99 ASP A CA 1
ATOM 804 C C . ASP A 1 99 ? 13.680 3.052 -11.724 1.00 91.31 99 ASP A C 1
ATOM 806 O O . ASP A 1 99 ? 14.623 2.320 -12.043 1.00 91.31 99 ASP A O 1
ATOM 810 N N . PRO A 1 100 ? 13.026 3.776 -12.657 1.00 87.88 100 PRO A N 1
ATOM 811 C CA . PRO A 1 100 ? 13.353 3.707 -14.079 1.00 87.88 100 PRO A CA 1
ATOM 812 C C . PRO A 1 100 ? 14.685 4.381 -14.438 1.00 87.88 100 PRO A C 1
ATOM 814 O O . PRO A 1 100 ? 15.249 4.075 -15.492 1.00 87.88 100 PRO A O 1
ATOM 817 N N . ILE A 1 101 ? 15.194 5.267 -13.576 1.00 86.25 101 ILE A N 1
ATOM 818 C CA . ILE A 1 101 ? 16.454 5.989 -13.770 1.00 86.25 101 ILE A CA 1
ATOM 819 C C . ILE A 1 101 ? 17.613 5.080 -13.364 1.00 86.25 101 ILE A C 1
ATOM 821 O O . ILE A 1 101 ? 18.488 4.794 -14.182 1.00 86.25 101 ILE A O 1
ATOM 825 N N . GLN A 1 102 ? 17.590 4.577 -12.126 1.00 88.12 102 GLN A N 1
ATOM 826 C CA . GLN A 1 102 ? 18.623 3.667 -11.608 1.00 88.12 102 GLN A CA 1
ATOM 827 C C . GLN A 1 102 ? 18.481 2.234 -12.130 1.00 88.12 102 GLN A C 1
ATOM 829 O O . GLN A 1 102 ? 19.426 1.452 -12.059 1.00 88.12 102 GLN A O 1
ATOM 834 N N . ARG A 1 103 ? 17.314 1.899 -12.692 1.00 89.88 103 ARG A N 1
ATOM 835 C CA . ARG A 1 103 ? 16.960 0.575 -13.215 1.00 89.88 103 ARG A CA 1
ATOM 836 C C . ARG A 1 103 ? 17.068 -0.530 -12.164 1.00 89.88 103 ARG A C 1
ATOM 838 O O . ARG A 1 103 ? 17.645 -1.588 -12.413 1.00 89.88 103 ARG A O 1
ATOM 845 N N . ILE A 1 104 ? 16.506 -0.269 -10.988 1.00 90.81 104 ILE A N 1
ATOM 846 C CA . ILE A 1 104 ? 16.549 -1.175 -9.841 1.00 90.81 104 ILE A CA 1
ATOM 847 C C . ILE A 1 104 ? 15.186 -1.235 -9.149 1.00 90.81 104 ILE A C 1
ATOM 849 O O . ILE A 1 104 ? 14.456 -0.243 -9.109 1.00 90.81 104 ILE A O 1
ATOM 853 N N . GLN A 1 105 ? 14.839 -2.398 -8.596 1.00 92.12 105 GLN A N 1
ATOM 854 C CA . GLN A 1 105 ? 13.734 -2.491 -7.647 1.00 92.12 105 GLN A CA 1
ATOM 855 C C . GLN A 1 105 ? 14.175 -1.981 -6.277 1.00 92.12 105 GLN A C 1
ATOM 857 O O . GLN A 1 105 ? 15.228 -2.365 -5.768 1.00 92.12 105 GLN A O 1
ATOM 862 N N . MET A 1 106 ? 13.355 -1.137 -5.666 1.00 90.88 106 MET A N 1
ATOM 863 C CA . MET A 1 106 ? 13.619 -0.576 -4.348 1.00 90.88 106 MET A CA 1
ATOM 864 C C . MET A 1 106 ? 12.314 -0.306 -3.591 1.00 90.88 106 MET A C 1
ATOM 866 O O . MET A 1 106 ? 11.261 -0.193 -4.216 1.00 90.88 106 MET A O 1
ATOM 870 N N . PRO A 1 107 ? 12.349 -0.201 -2.255 1.00 92.19 107 PRO A N 1
ATOM 871 C CA . PRO A 1 107 ? 11.196 0.245 -1.478 1.00 92.19 107 PRO A CA 1
ATOM 872 C C . PRO A 1 107 ? 10.767 1.667 -1.864 1.00 92.19 107 PRO A C 1
ATOM 874 O O . PRO A 1 107 ? 11.620 2.517 -2.125 1.00 92.19 107 PRO A O 1
ATOM 877 N N . LEU A 1 108 ? 9.457 1.935 -1.848 1.00 92.81 108 LEU A N 1
ATOM 878 C CA . LEU A 1 108 ? 8.886 3.256 -2.144 1.00 92.81 108 LEU A CA 1
ATOM 879 C C . LEU A 1 108 ? 9.459 4.367 -1.248 1.00 92.81 108 LEU A C 1
ATOM 881 O O . LEU A 1 108 ? 9.766 5.453 -1.731 1.00 92.81 108 LEU A O 1
ATOM 885 N N . ASN A 1 109 ? 9.614 4.084 0.046 1.00 91.56 109 ASN A N 1
ATOM 886 C CA . ASN A 1 109 ? 10.334 4.926 0.997 1.00 91.56 109 ASN A CA 1
ATOM 887 C C . ASN A 1 109 ? 11.483 4.120 1.621 1.00 91.56 109 ASN A C 1
ATOM 889 O O . ASN A 1 109 ? 11.307 2.910 1.818 1.00 91.56 109 ASN A O 1
ATOM 893 N N . PRO A 1 110 ? 12.620 4.755 1.979 1.00 90.44 110 PRO A N 1
ATOM 894 C CA . PRO A 1 110 ? 13.713 4.089 2.683 1.00 90.44 110 PRO A CA 1
ATOM 895 C C . PRO A 1 110 ? 13.212 3.308 3.896 1.00 90.44 110 PRO A C 1
ATOM 897 O O . PRO A 1 110 ? 12.312 3.762 4.604 1.00 90.44 110 PRO A O 1
ATOM 900 N N . LEU A 1 111 ? 13.780 2.125 4.113 1.00 86.31 111 LEU A N 1
ATOM 901 C CA . LEU A 1 111 ? 13.416 1.308 5.264 1.00 86.31 111 LEU A CA 1
ATOM 902 C C . LEU A 1 111 ? 13.990 1.904 6.548 1.00 86.31 111 LEU A C 1
ATOM 904 O O . LEU A 1 111 ? 15.117 2.402 6.512 1.00 86.31 111 LEU A O 1
ATOM 908 N N . PRO A 1 112 ? 13.251 1.825 7.664 1.00 84.44 112 PRO A N 1
ATOM 909 C CA . PRO A 1 112 ? 13.816 2.039 8.988 1.00 84.44 112 PRO A CA 1
ATOM 910 C C . PRO A 1 112 ? 14.966 1.061 9.271 1.00 84.44 112 PRO A C 1
ATOM 912 O O . PRO A 1 112 ? 14.954 -0.069 8.779 1.00 84.44 112 PRO A O 1
ATOM 915 N N . ASP A 1 113 ? 15.929 1.475 10.097 1.00 83.88 113 ASP A N 1
ATOM 916 C CA . ASP A 1 113 ? 17.111 0.666 10.439 1.00 83.88 113 ASP A CA 1
ATOM 917 C C . ASP A 1 113 ? 16.756 -0.654 11.150 1.00 83.88 113 ASP A C 1
ATOM 919 O O . ASP A 1 113 ? 17.512 -1.623 11.097 1.00 83.88 113 ASP A O 1
ATOM 923 N N . ASP A 1 114 ? 15.598 -0.704 11.810 1.00 81.75 114 ASP A N 1
ATOM 924 C CA . ASP A 1 114 ? 15.082 -1.853 12.554 1.00 81.75 114 ASP A CA 1
ATOM 925 C C . ASP A 1 114 ? 14.224 -2.810 11.707 1.00 81.75 114 ASP A C 1
ATOM 927 O O . ASP A 1 114 ? 13.777 -3.845 12.209 1.00 81.75 114 ASP A O 1
ATOM 931 N N . VAL A 1 115 ? 14.001 -2.506 10.423 1.00 79.44 115 VAL A N 1
ATOM 932 C CA . VAL A 1 115 ? 13.192 -3.332 9.518 1.00 79.44 115 VAL A CA 1
ATOM 933 C C . VAL A 1 115 ? 14.081 -4.024 8.492 1.00 79.44 115 VAL A C 1
ATOM 935 O O . VAL A 1 115 ? 14.559 -3.424 7.529 1.00 79.44 115 VAL A O 1
ATOM 938 N N . ASP A 1 116 ? 14.246 -5.334 8.658 1.00 78.19 116 ASP A N 1
ATOM 939 C CA . ASP A 1 116 ? 14.967 -6.150 7.687 1.00 78.19 116 ASP A CA 1
ATOM 940 C C . ASP A 1 116 ? 14.127 -6.399 6.417 1.00 78.19 116 ASP A C 1
ATOM 942 O O . ASP A 1 116 ? 12.936 -6.724 6.461 1.00 78.19 116 ASP A O 1
ATOM 946 N N . ARG A 1 117 ? 14.789 -6.266 5.264 1.00 71.81 117 ARG A N 1
ATOM 947 C CA . ARG A 1 117 ? 14.229 -6.398 3.912 1.00 71.81 117 ARG A CA 1
ATOM 948 C C . ARG A 1 117 ? 13.587 -7.757 3.674 1.00 71.81 117 ARG A C 1
ATOM 950 O O . ARG A 1 117 ? 12.562 -7.826 2.999 1.00 71.81 117 ARG A O 1
ATOM 957 N N . GLU A 1 118 ? 14.139 -8.823 4.248 1.00 71.31 118 GLU A N 1
ATOM 958 C CA . GLU A 1 118 ? 13.589 -10.176 4.096 1.00 71.31 118 GLU A CA 1
ATOM 959 C C . GLU A 1 118 ? 12.189 -10.319 4.710 1.00 71.31 118 GLU A C 1
ATOM 961 O O . GLU A 1 118 ? 11.388 -11.141 4.253 1.00 71.31 118 GLU A O 1
ATOM 966 N N . HIS A 1 119 ? 11.853 -9.480 5.694 1.00 69.06 119 HIS A N 1
ATOM 967 C CA . HIS A 1 119 ? 10.536 -9.477 6.323 1.00 69.06 119 HIS A CA 1
ATOM 968 C C . HIS A 1 119 ? 9.470 -8.786 5.467 1.00 69.06 119 HIS A C 1
ATOM 970 O O . HIS A 1 119 ? 8.289 -8.967 5.737 1.00 69.06 119 HIS A O 1
ATOM 976 N N . LEU A 1 120 ? 9.845 -8.062 4.406 1.00 74.50 120 LEU A N 1
ATOM 977 C CA . LEU A 1 120 ? 8.928 -7.294 3.556 1.00 74.50 120 LEU A CA 1
ATOM 978 C C . LEU A 1 120 ? 8.481 -8.026 2.290 1.00 74.50 120 LEU A C 1
ATOM 980 O O . LEU A 1 120 ? 7.914 -7.403 1.398 1.00 74.50 120 LEU A O 1
ATOM 984 N N . LYS A 1 121 ? 8.635 -9.354 2.215 1.00 84.44 121 LYS A N 1
ATOM 985 C CA . LYS A 1 121 ? 8.128 -10.157 1.081 1.00 84.44 121 LYS A CA 1
ATOM 986 C C . LYS A 1 121 ? 6.639 -9.921 0.800 1.00 84.44 121 LYS A C 1
ATOM 988 O O . LYS A 1 121 ? 6.214 -9.978 -0.349 1.00 84.44 121 LYS A O 1
ATOM 993 N N . TYR A 1 122 ? 5.854 -9.604 1.833 1.00 86.06 122 TYR A N 1
ATOM 994 C CA . TYR A 1 122 ? 4.440 -9.240 1.694 1.00 86.06 122 TYR A CA 1
ATOM 995 C C . TYR A 1 122 ? 4.210 -7.870 1.028 1.00 86.06 122 TYR A C 1
ATOM 997 O O . TYR A 1 122 ? 3.124 -7.623 0.516 1.00 86.06 122 TYR A O 1
ATOM 1005 N N . ALA A 1 123 ? 5.206 -6.980 1.031 1.00 86.19 123 ALA A N 1
ATOM 1006 C CA . ALA A 1 123 ? 5.180 -5.666 0.386 1.00 86.19 123 ALA A CA 1
ATOM 1007 C C . ALA A 1 123 ? 5.762 -5.700 -1.043 1.00 86.19 123 ALA A C 1
ATOM 1009 O O . ALA A 1 123 ? 5.831 -4.674 -1.719 1.00 86.19 123 ALA A O 1
ATOM 1010 N N . GLY A 1 124 ? 6.173 -6.877 -1.519 1.00 86.81 124 GLY A N 1
ATOM 1011 C CA . GLY A 1 124 ? 6.680 -7.102 -2.865 1.00 86.81 124 GLY A CA 1
ATOM 1012 C C . GLY A 1 124 ? 7.918 -7.991 -2.868 1.00 86.81 124 GLY A C 1
ATOM 1013 O O . GLY A 1 124 ? 8.687 -8.035 -1.910 1.00 86.81 124 GLY A O 1
ATOM 1014 N N . GLN A 1 125 ? 8.108 -8.710 -3.970 1.00 86.19 125 GLN A N 1
ATOM 1015 C CA . GLN A 1 125 ? 9.268 -9.566 -4.177 1.00 86.19 125 GLN A CA 1
ATOM 1016 C C . GLN A 1 125 ? 10.310 -8.842 -5.029 1.00 86.19 125 GLN A C 1
ATOM 1018 O O . GLN A 1 125 ? 9.974 -8.224 -6.039 1.00 86.19 125 GLN A O 1
ATOM 1023 N N . LEU A 1 126 ? 11.574 -8.957 -4.625 1.00 86.12 126 LEU A N 1
ATOM 1024 C CA . LEU A 1 126 ? 12.704 -8.550 -5.448 1.00 86.12 126 LEU A CA 1
ATOM 1025 C C . LEU A 1 126 ? 13.049 -9.676 -6.424 1.00 86.12 126 LEU A C 1
ATOM 1027 O O . LEU A 1 126 ? 13.247 -10.828 -6.032 1.00 86.12 126 LEU A O 1
ATOM 1031 N N . ASP A 1 127 ? 13.106 -9.324 -7.697 1.00 85.56 127 ASP A N 1
ATOM 1032 C CA . ASP A 1 127 ? 13.679 -10.127 -8.760 1.00 85.56 127 ASP A CA 1
ATOM 1033 C C . ASP A 1 127 ? 15.171 -9.772 -8.912 1.00 85.56 127 ASP A C 1
ATOM 1035 O O . ASP A 1 127 ? 15.636 -8.714 -8.480 1.00 85.56 127 ASP A O 1
ATOM 1039 N N . GLU A 1 128 ? 15.942 -10.636 -9.572 1.00 87.25 128 GLU A N 1
ATOM 1040 C CA . GLU A 1 128 ? 17.298 -10.275 -9.994 1.00 87.25 128 GLU A CA 1
ATOM 1041 C C . GLU A 1 128 ? 17.257 -9.049 -10.918 1.00 87.25 128 GLU A C 1
ATOM 1043 O O . GLU A 1 128 ? 16.384 -8.951 -11.782 1.00 87.25 128 GLU A O 1
ATOM 1048 N N . THR A 1 129 ? 18.219 -8.128 -10.795 1.00 84.50 129 THR A N 1
ATOM 1049 C CA . THR A 1 129 ? 18.204 -6.839 -11.514 1.00 84.50 129 THR A CA 1
ATOM 1050 C C . THR A 1 129 ? 17.931 -6.955 -13.025 1.00 84.50 129 THR A C 1
ATOM 1052 O O . THR A 1 129 ? 17.099 -6.196 -13.532 1.00 84.50 129 THR A O 1
ATOM 1055 N N . PRO A 1 130 ? 18.541 -7.898 -13.779 1.00 89.38 130 PRO A N 1
ATOM 1056 C CA . PRO A 1 130 ? 18.231 -8.059 -15.200 1.00 89.38 130 PRO A CA 1
ATOM 1057 C C . PRO A 1 130 ? 16.776 -8.471 -15.450 1.00 89.38 130 PRO A C 1
ATOM 1059 O O . PRO A 1 130 ? 16.153 -7.981 -16.392 1.00 89.38 130 PRO A O 1
ATOM 1062 N N . LEU A 1 131 ? 16.222 -9.340 -14.601 1.00 92.50 131 LEU A N 1
ATOM 1063 C CA . LEU A 1 131 ? 14.843 -9.809 -14.694 1.00 92.50 131 LEU A CA 1
ATOM 1064 C C . LEU A 1 131 ? 13.861 -8.686 -14.340 1.00 92.50 131 LEU A C 1
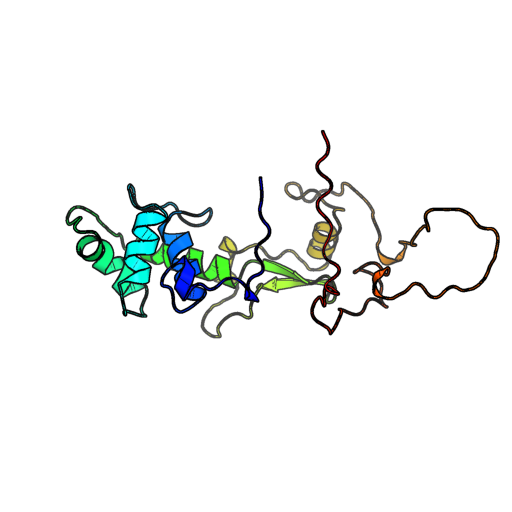ATOM 1066 O O . LEU A 1 131 ? 12.911 -8.449 -15.084 1.00 92.50 131 LEU A O 1
ATOM 1070 N N . ALA A 1 132 ? 14.145 -7.940 -13.270 1.00 93.25 132 ALA A N 1
ATOM 1071 C CA . ALA A 1 132 ? 13.367 -6.784 -12.843 1.00 93.25 132 ALA A CA 1
ATOM 1072 C C . ALA A 1 132 ? 13.247 -5.725 -13.950 1.00 93.25 132 ALA A C 1
ATOM 1074 O O . ALA A 1 132 ? 12.161 -5.202 -14.196 1.00 93.25 132 ALA A O 1
ATOM 1075 N N . PHE A 1 133 ? 14.339 -5.444 -14.669 1.00 93.56 133 PHE A N 1
ATOM 1076 C CA . PHE A 1 133 ? 14.305 -4.532 -15.813 1.00 93.56 133 PHE A CA 1
ATOM 1077 C C . PHE A 1 133 ? 13.408 -5.054 -16.940 1.00 93.56 133 PHE A C 1
ATOM 1079 O O . PHE A 1 133 ? 12.595 -4.300 -17.472 1.00 93.56 133 PHE A O 1
ATOM 1086 N N . GLN A 1 134 ? 13.517 -6.340 -17.290 1.00 95.38 134 GLN A N 1
ATOM 1087 C CA . GLN A 1 134 ? 12.693 -6.945 -18.342 1.00 95.38 134 GLN A CA 1
ATOM 1088 C C . GLN A 1 134 ? 11.202 -7.010 -17.950 1.00 95.38 134 GLN A C 1
ATOM 1090 O O . GLN A 1 134 ? 10.342 -6.800 -18.806 1.00 95.38 134 GLN A O 1
ATOM 1095 N N . HIS A 1 135 ? 10.893 -7.219 -16.663 1.00 94.50 135 HIS A N 1
ATOM 1096 C CA . HIS A 1 135 ? 9.550 -7.045 -16.093 1.00 94.50 135 HIS A CA 1
ATOM 1097 C C . HIS A 1 135 ? 9.062 -5.599 -16.271 1.00 94.50 135 HIS A C 1
ATOM 1099 O O . HIS A 1 135 ? 7.992 -5.376 -16.834 1.00 94.50 135 HIS A O 1
ATOM 1105 N N . ALA A 1 136 ? 9.858 -4.614 -15.845 1.00 94.25 136 ALA A N 1
ATOM 1106 C CA . ALA A 1 136 ? 9.474 -3.202 -15.841 1.00 94.25 136 ALA A CA 1
ATOM 1107 C C . ALA A 1 136 ? 9.193 -2.630 -17.240 1.00 94.25 136 ALA A C 1
ATOM 1109 O O . ALA A 1 136 ? 8.346 -1.749 -17.384 1.00 94.25 136 ALA A O 1
ATOM 1110 N N . ILE A 1 137 ? 9.877 -3.126 -18.275 1.00 93.50 137 ILE A N 1
ATOM 1111 C CA . ILE A 1 137 ? 9.662 -2.692 -19.664 1.00 93.50 137 ILE A CA 1
ATOM 1112 C C . ILE A 1 137 ? 8.620 -3.531 -20.422 1.00 93.50 137 ILE A C 1
ATOM 1114 O O . ILE A 1 137 ? 8.401 -3.284 -21.605 1.00 93.50 137 ILE A O 1
ATOM 1118 N N . GLY A 1 138 ? 7.984 -4.507 -19.763 1.00 95.06 138 GLY A N 1
ATOM 1119 C CA . GLY A 1 138 ? 6.893 -5.303 -20.334 1.00 95.06 138 GLY A CA 1
ATOM 1120 C C . GLY A 1 138 ? 7.322 -6.462 -21.239 1.00 95.06 138 GLY A C 1
ATOM 1121 O O . G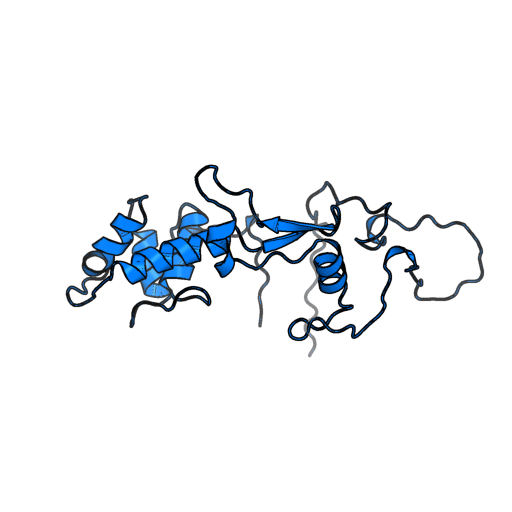LY A 1 138 ? 6.479 -7.044 -21.914 1.00 95.06 138 GLY A O 1
ATOM 1122 N N . ASN A 1 139 ? 8.604 -6.839 -21.243 1.00 97.19 139 ASN A N 1
ATOM 1123 C CA . ASN A 1 139 ? 9.101 -7.935 -22.082 1.00 97.19 139 ASN A CA 1
ATOM 1124 C C . ASN A 1 139 ? 8.787 -9.324 -21.531 1.00 97.19 139 ASN A C 1
ATOM 1126 O O . ASN A 1 139 ? 8.906 -10.312 -22.256 1.00 97.19 139 ASN A O 1
ATOM 1130 N N . LEU A 1 140 ? 8.401 -9.419 -20.263 1.00 96.75 140 LEU A N 1
ATOM 1131 C CA . LEU A 1 140 ? 8.128 -10.679 -19.584 1.00 96.75 140 LEU A CA 1
ATOM 1132 C C . LEU A 1 140 ? 6.687 -10.734 -19.092 1.00 96.75 140 LEU A C 1
ATOM 1134 O O . LEU A 1 140 ? 6.115 -9.743 -18.638 1.00 96.75 140 LEU A O 1
ATOM 1138 N N . ASN A 1 141 ? 6.112 -11.931 -19.129 1.00 95.19 141 ASN A N 1
ATOM 1139 C CA . ASN A 1 141 ? 4.827 -12.190 -18.503 1.00 95.19 141 ASN A CA 1
ATOM 1140 C C . ASN A 1 141 ? 4.957 -12.152 -16.971 1.00 95.19 141 ASN A C 1
ATOM 1142 O O . ASN A 1 141 ? 5.755 -12.895 -16.402 1.00 95.19 141 ASN A O 1
ATOM 1146 N N . VAL A 1 142 ? 4.101 -11.369 -16.309 1.00 91.25 142 VAL A N 1
ATOM 1147 C CA . VAL A 1 142 ? 4.110 -11.163 -14.846 1.00 91.25 142 VAL A CA 1
ATOM 1148 C C . VAL A 1 142 ? 4.050 -12.472 -14.043 1.00 91.25 142 VAL A C 1
ATOM 1150 O O . VAL A 1 142 ? 4.634 -12.555 -12.968 1.00 91.25 142 VAL A O 1
ATOM 1153 N N . LYS A 1 143 ? 3.348 -13.501 -14.542 1.00 90.19 143 LYS A N 1
ATOM 1154 C CA . LYS A 1 143 ? 3.175 -14.781 -13.836 1.00 90.19 143 LYS A CA 1
ATOM 1155 C C . LYS A 1 143 ? 4.209 -15.823 -14.241 1.00 90.19 143 LYS A C 1
ATOM 1157 O O . LYS A 1 143 ? 4.803 -16.457 -13.377 1.00 90.19 143 LYS A O 1
ATOM 1162 N N . THR A 1 144 ? 4.392 -16.047 -15.542 1.00 93.19 144 THR A N 1
ATOM 1163 C CA . THR A 1 144 ? 5.236 -17.153 -16.028 1.00 93.19 144 THR A CA 1
ATOM 1164 C C . THR A 1 144 ? 6.707 -16.780 -16.142 1.00 93.19 144 THR A C 1
ATOM 1166 O O . THR A 1 144 ? 7.536 -17.671 -16.296 1.00 93.19 144 THR A O 1
ATOM 1169 N N . LYS A 1 145 ? 7.037 -15.481 -16.098 1.00 90.44 145 LYS A N 1
ATOM 1170 C CA . LYS A 1 145 ? 8.386 -14.940 -16.337 1.00 90.44 145 LYS A CA 1
ATOM 1171 C C . LYS A 1 145 ? 8.950 -15.285 -17.725 1.00 90.44 145 LYS A C 1
ATOM 1173 O O . LYS A 1 145 ? 10.129 -15.073 -17.992 1.00 90.44 145 LYS A O 1
ATOM 1178 N N . CYS A 1 146 ? 8.114 -15.797 -18.632 1.00 95.44 146 CYS A N 1
ATOM 1179 C CA . CYS A 1 146 ? 8.490 -16.064 -20.014 1.00 95.44 146 CYS A CA 1
ATOM 1180 C C . CYS A 1 146 ? 8.539 -14.767 -20.823 1.00 95.44 146 CYS A C 1
ATOM 1182 O O . CYS A 1 146 ? 7.757 -13.845 -20.582 1.00 95.44 146 CYS A O 1
ATOM 1184 N N . ILE A 1 147 ? 9.413 -14.742 -21.827 1.00 96.62 147 ILE A N 1
ATOM 1185 C CA . ILE A 1 147 ? 9.525 -13.635 -22.776 1.00 96.62 147 ILE A CA 1
ATOM 1186 C C . ILE A 1 147 ? 8.260 -13.562 -23.633 1.00 96.62 147 ILE A C 1
ATOM 1188 O O . ILE A 1 147 ? 7.894 -14.537 -24.287 1.00 96.62 147 ILE A O 1
ATOM 1192 N N . VAL A 1 148 ? 7.618 -12.396 -23.633 1.00 97.31 148 VAL A N 1
ATOM 1193 C CA . VAL A 1 148 ? 6.444 -12.065 -24.456 1.00 97.31 148 VAL A CA 1
ATOM 1194 C C . VAL A 1 148 ? 6.724 -10.941 -25.452 1.00 97.31 148 VAL A C 1
ATOM 1196 O O . VAL A 1 148 ? 6.032 -10.855 -26.461 1.00 97.31 148 VAL A O 1
ATOM 1199 N N . ASP A 1 149 ? 7.753 -10.123 -25.210 1.00 96.00 149 ASP A N 1
ATOM 1200 C CA . ASP A 1 149 ? 8.185 -9.047 -26.107 1.00 96.00 149 ASP A CA 1
ATOM 1201 C C . ASP A 1 149 ? 9.715 -8.846 -26.027 1.00 96.00 149 ASP A C 1
ATOM 1203 O O . ASP A 1 149 ? 10.402 -9.446 -25.197 1.00 96.00 149 ASP A O 1
ATOM 1207 N N . LYS A 1 150 ? 10.276 -8.048 -26.937 1.00 94.88 150 LYS A N 1
ATOM 1208 C CA . LYS A 1 150 ? 11.709 -7.735 -27.057 1.00 94.88 150 LYS A CA 1
ATOM 1209 C C . LYS A 1 150 ? 11.947 -6.230 -27.200 1.00 94.88 150 LYS A C 1
ATOM 1211 O O . LYS A 1 150 ? 12.879 -5.807 -27.889 1.00 94.88 150 LYS A O 1
ATOM 1216 N N . PHE A 1 151 ? 11.110 -5.409 -26.574 1.00 92.38 151 PHE A N 1
ATOM 1217 C CA . PHE A 1 151 ? 11.282 -3.964 -26.555 1.00 92.38 151 PHE A CA 1
ATOM 1218 C C . PHE A 1 151 ? 12.648 -3.590 -25.961 1.00 92.38 151 PHE A C 1
ATOM 1220 O O . PHE A 1 151 ? 13.064 -4.100 -24.919 1.00 92.38 151 PHE A O 1
ATOM 1227 N N . ASN A 1 152 ? 13.359 -2.679 -26.632 1.00 90.31 152 ASN A N 1
ATOM 1228 C CA . ASN A 1 152 ? 14.623 -2.132 -26.155 1.00 90.31 152 ASN A CA 1
ATOM 1229 C C . ASN A 1 152 ? 14.538 -0.602 -26.106 1.00 90.31 152 ASN A C 1
ATOM 1231 O O . ASN A 1 152 ? 14.590 0.047 -27.158 1.00 90.31 152 ASN A O 1
ATOM 1235 N N . PRO A 1 153 ? 14.484 0.004 -24.908 1.00 85.69 153 PRO A N 1
ATOM 1236 C CA . PRO A 1 153 ? 14.349 1.448 -24.794 1.00 85.69 153 PRO A CA 1
ATOM 1237 C C . PRO A 1 153 ? 15.535 2.229 -25.370 1.00 85.69 153 PRO A C 1
ATOM 1239 O O . PRO A 1 153 ? 15.364 3.361 -25.807 1.00 85.69 153 PRO A O 1
ATOM 1242 N N . SER A 1 154 ? 16.732 1.637 -25.414 1.00 81.38 154 SER A N 1
ATOM 1243 C CA . SER A 1 154 ? 17.926 2.303 -25.959 1.00 81.38 154 SER A CA 1
ATOM 1244 C C . SER A 1 154 ? 17.868 2.450 -27.481 1.00 81.38 154 SER A C 1
ATOM 1246 O O . SER A 1 154 ? 18.576 3.274 -28.052 1.00 81.38 154 SER A O 1
ATOM 1248 N N . GLN A 1 155 ? 17.047 1.633 -28.144 1.00 83.25 155 GLN A N 1
ATOM 1249 C CA . GLN A 1 155 ? 16.831 1.675 -29.590 1.00 83.25 155 GLN A CA 1
ATOM 1250 C C . GLN A 1 155 ? 15.588 2.493 -29.964 1.00 83.25 155 GLN A C 1
ATOM 1252 O O . GLN A 1 155 ? 15.358 2.758 -31.146 1.00 83.25 155 GLN A O 1
ATOM 1257 N N . TRP A 1 156 ? 14.784 2.900 -28.977 1.00 79.69 156 TRP A N 1
ATOM 1258 C CA . TRP A 1 156 ? 13.565 3.655 -29.214 1.00 79.69 156 TRP A CA 1
ATOM 1259 C C . TRP A 1 156 ? 13.880 5.060 -29.731 1.00 79.69 156 TRP A C 1
ATOM 1261 O O . TRP A 1 156 ? 14.628 5.821 -29.117 1.00 79.69 156 TRP A O 1
ATOM 1271 N N . LYS A 1 157 ? 13.258 5.426 -30.854 1.00 72.06 157 LYS A N 1
ATOM 1272 C CA . LYS A 1 157 ? 13.320 6.773 -31.426 1.00 72.06 157 LYS A CA 1
ATOM 1273 C C . LYS A 1 157 ? 11.919 7.369 -31.438 1.00 72.06 157 LYS A C 1
ATOM 1275 O O . LYS A 1 157 ? 10.982 6.726 -31.910 1.00 72.06 157 LYS A O 1
ATOM 1280 N N . TYR A 1 158 ? 11.788 8.599 -30.941 1.00 69.12 158 TYR A N 1
ATOM 1281 C CA . TYR A 1 158 ? 10.547 9.360 -31.062 1.00 69.12 158 TYR A CA 1
ATOM 1282 C C . TYR A 1 158 ? 10.194 9.519 -32.546 1.00 69.12 158 TYR A C 1
ATOM 1284 O O . TYR A 1 158 ? 11.013 9.997 -33.333 1.00 69.12 158 TYR A O 1
ATOM 1292 N N . ARG A 1 159 ? 8.986 9.103 -32.934 1.00 67.69 159 ARG A N 1
ATOM 1293 C CA . ARG A 1 159 ? 8.438 9.387 -34.263 1.00 67.69 159 ARG A CA 1
ATOM 1294 C C . ARG A 1 159 ? 7.545 10.608 -34.121 1.00 67.69 159 ARG A C 1
ATOM 1296 O O . ARG A 1 159 ? 6.495 10.509 -33.493 1.00 67.69 159 ARG A O 1
ATOM 1303 N N . SER A 1 160 ? 7.966 11.743 -34.677 1.00 61.41 160 SER A N 1
ATOM 1304 C CA . SER A 1 160 ? 7.090 12.914 -34.732 1.00 61.41 160 SER A CA 1
ATOM 1305 C C . SER A 1 160 ? 5.834 12.546 -35.520 1.00 61.41 160 SER A C 1
ATOM 1307 O O . SER A 1 160 ? 5.967 12.036 -36.638 1.00 61.41 160 SER A O 1
ATOM 1309 N N . PRO A 1 161 ? 4.625 12.778 -34.981 1.00 66.38 161 PRO A N 1
ATOM 1310 C CA . PRO A 1 161 ? 3.453 12.787 -35.825 1.00 66.38 161 PRO A CA 1
ATOM 1311 C C . PRO A 1 161 ? 3.650 13.952 -36.803 1.00 66.38 161 PRO A C 1
ATOM 1313 O O . PRO A 1 161 ? 4.019 15.053 -36.403 1.00 66.38 161 PRO A O 1
ATOM 1316 N N . VAL A 1 162 ? 3.425 13.682 -38.083 1.00 57.50 162 VAL A N 1
ATOM 1317 C CA . VAL A 1 162 ? 3.530 14.593 -39.231 1.00 57.50 162 VAL A CA 1
ATOM 1318 C C . VAL A 1 162 ? 4.932 14.787 -39.837 1.00 57.50 162 VAL A C 1
ATOM 1320 O O . VAL A 1 162 ? 5.871 15.326 -39.260 1.00 57.50 162 VAL A O 1
ATOM 1323 N N . SER A 1 163 ? 5.000 14.337 -41.085 1.00 58.34 163 SER A N 1
ATOM 1324 C CA . SER A 1 163 ? 5.995 14.582 -42.114 1.00 58.34 163 SER A CA 1
ATOM 1325 C C . SER A 1 163 ? 6.137 16.069 -42.447 1.00 58.34 163 SER A C 1
ATOM 1327 O O . SER A 1 163 ? 5.229 16.667 -43.022 1.00 58.34 163 SER A O 1
ATOM 1329 N N . SER A 1 164 ? 7.316 16.630 -42.222 1.00 46.03 164 SER A N 1
ATOM 1330 C CA . SER A 1 164 ? 7.815 17.727 -43.045 1.00 46.03 164 SER A CA 1
ATOM 1331 C C . SER A 1 164 ? 9.278 17.457 -43.347 1.00 46.03 164 SER A C 1
ATOM 1333 O O . SER A 1 164 ? 10.114 17.336 -42.454 1.00 46.03 164 SER A O 1
ATOM 1335 N N . SER A 1 165 ? 9.539 17.287 -44.635 1.00 50.88 165 SER A N 1
ATOM 1336 C CA . SER A 1 165 ? 10.840 17.199 -45.277 1.00 50.88 165 SER A CA 1
ATOM 1337 C C . SER A 1 165 ? 11.652 18.463 -45.006 1.00 50.88 165 SER A C 1
ATOM 1339 O O . SER A 1 165 ? 11.708 19.377 -45.822 1.00 50.88 165 SER A O 1
ATOM 1341 N N . SER A 1 166 ? 12.267 18.529 -43.838 1.00 46.94 166 SER A N 1
ATOM 1342 C CA . SER A 1 166 ? 13.311 19.492 -43.529 1.00 46.94 166 SER A CA 1
ATOM 1343 C C . SER A 1 166 ? 14.162 18.899 -42.421 1.00 46.94 166 SER A C 1
ATOM 1345 O O . SER A 1 166 ? 13.852 18.941 -41.236 1.00 46.94 166 SER A O 1
ATOM 1347 N N . SER A 1 167 ? 15.251 18.284 -42.862 1.00 51.03 167 SER A N 1
ATOM 1348 C CA . SER A 1 167 ? 16.427 17.987 -42.066 1.00 51.03 167 SER A CA 1
ATOM 1349 C C . SER A 1 167 ? 16.923 19.264 -41.390 1.00 51.03 167 SER A C 1
ATOM 1351 O O . SER A 1 167 ? 17.687 20.036 -41.964 1.00 51.03 167 SER A O 1
ATOM 1353 N N . SER A 1 168 ? 16.493 19.482 -40.158 1.00 46.56 168 SER A N 1
ATOM 1354 C CA . SER A 1 168 ? 17.221 20.281 -39.188 1.00 46.56 168 SER A CA 1
ATOM 1355 C C . SER A 1 168 ? 17.243 19.493 -37.888 1.00 46.56 168 SER A C 1
ATOM 1357 O O . SER A 1 168 ? 16.250 18.884 -37.495 1.00 46.56 168 SER A O 1
ATOM 1359 N N . SER A 1 169 ? 18.419 19.419 -37.270 1.00 52.97 169 SER A N 1
ATOM 1360 C CA . SER A 1 169 ? 18.672 18.747 -35.997 1.00 52.97 169 SER A CA 1
ATOM 1361 C C . SER A 1 169 ? 17.873 19.420 -34.878 1.00 52.97 169 SER A C 1
ATOM 1363 O O . SER A 1 169 ? 18.407 20.185 -34.081 1.00 52.97 169 SER A O 1
ATOM 1365 N N . SER A 1 170 ? 16.565 19.189 -34.837 1.00 56.62 170 SER A N 1
ATOM 1366 C CA . SER A 1 170 ? 15.688 19.700 -33.798 1.00 56.62 170 SER A CA 1
ATOM 1367 C C . SER A 1 170 ? 15.916 18.856 -32.552 1.00 56.62 170 SER A C 1
ATOM 1369 O O . SER A 1 170 ? 15.435 17.725 -32.453 1.00 56.62 170 SER A O 1
ATOM 1371 N N . VAL A 1 171 ? 16.711 19.393 -31.628 1.00 67.88 171 VAL A N 1
ATOM 1372 C CA . VAL A 1 171 ? 16.917 18.847 -30.284 1.00 67.88 171 VAL A CA 1
ATOM 1373 C C . VAL A 1 171 ? 15.552 18.500 -29.690 1.00 67.88 171 VAL A C 1
ATOM 1375 O O . VAL A 1 171 ? 14.709 19.382 -29.535 1.00 67.88 171 VAL A O 1
ATOM 1378 N N . ILE A 1 172 ? 15.320 17.219 -29.377 1.00 65.56 172 ILE A N 1
ATOM 1379 C CA . ILE A 1 172 ? 14.077 16.775 -28.736 1.00 65.56 172 ILE A CA 1
ATOM 1380 C C . ILE A 1 172 ? 14.016 17.443 -27.353 1.00 65.56 172 ILE A C 1
ATOM 1382 O O . ILE A 1 172 ? 14.910 17.195 -26.532 1.00 65.56 172 ILE A O 1
ATOM 1386 N N . PRO A 1 173 ? 12.995 18.275 -27.068 1.00 66.62 173 PRO A N 1
ATOM 1387 C CA . PRO A 1 173 ? 12.803 18.857 -25.746 1.00 66.62 173 PRO A CA 1
ATOM 1388 C C . PRO A 1 173 ? 12.826 17.777 -24.661 1.00 66.62 173 PRO A C 1
ATOM 1390 O O . PRO A 1 173 ? 12.246 16.710 -24.847 1.00 66.62 173 PRO A O 1
ATOM 1393 N N . GLY A 1 174 ? 13.452 18.051 -23.511 1.00 65.06 174 GLY A N 1
ATOM 1394 C CA . GLY A 1 174 ? 13.614 17.065 -22.429 1.00 65.06 174 GLY A CA 1
ATOM 1395 C C . GLY A 1 174 ? 12.308 16.377 -22.006 1.00 65.06 174 GLY A C 1
ATOM 1396 O O . GLY A 1 174 ? 12.303 15.174 -21.775 1.00 65.06 174 GLY A O 1
ATOM 1397 N N . HIS A 1 175 ? 11.184 17.104 -22.021 1.00 69.19 175 HIS A N 1
ATOM 1398 C CA . HIS A 1 175 ? 9.856 16.574 -21.684 1.00 69.19 175 HIS A CA 1
ATOM 1399 C C . HIS A 1 175 ? 9.282 15.571 -22.704 1.00 69.19 175 HIS A C 1
ATOM 1401 O O . HIS A 1 175 ? 8.343 14.854 -22.379 1.00 69.19 175 HIS A O 1
ATOM 1407 N N . LEU A 1 176 ? 9.822 15.524 -23.929 1.00 66.94 176 LEU A N 1
ATOM 1408 C CA . LEU A 1 176 ? 9.457 14.554 -24.971 1.00 66.94 176 LEU A CA 1
ATOM 1409 C C . LEU A 1 176 ? 10.438 13.378 -25.039 1.00 66.94 176 LEU A C 1
ATOM 1411 O O . LEU A 1 176 ? 10.228 12.439 -25.812 1.00 66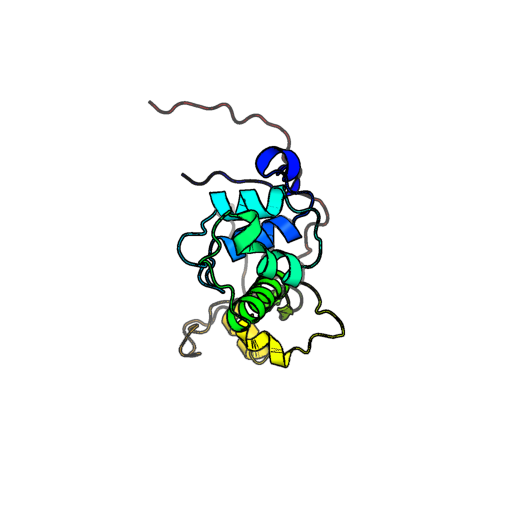.94 176 LEU A O 1
ATOM 1415 N N . LYS A 1 177 ? 11.522 13.409 -24.254 1.00 71.94 177 LYS A N 1
ATOM 1416 C CA . LYS A 1 177 ? 12.441 12.277 -24.162 1.00 71.94 177 LYS A CA 1
ATOM 1417 C C . LYS A 1 177 ? 11.761 11.157 -23.383 1.00 71.94 177 LYS A C 1
ATOM 1419 O O . LYS A 1 177 ? 11.139 11.381 -22.350 1.00 71.94 177 LYS A O 1
ATOM 1424 N N . SER A 1 178 ? 11.903 9.933 -23.887 1.00 78.06 178 SER A N 1
ATOM 1425 C CA . SER A 1 178 ? 11.488 8.740 -23.150 1.00 78.06 178 SER A CA 1
ATOM 1426 C C . SER A 1 178 ? 12.164 8.721 -21.778 1.00 78.06 178 SER A C 1
ATOM 1428 O O . SER A 1 178 ? 13.360 9.005 -21.707 1.00 78.06 178 SER A O 1
ATOM 1430 N N . ILE A 1 179 ? 11.440 8.310 -20.729 1.00 81.19 179 ILE A N 1
ATOM 1431 C CA . ILE A 1 179 ? 11.988 8.113 -19.371 1.00 81.19 179 ILE A CA 1
ATOM 1432 C C . ILE A 1 179 ? 13.196 7.166 -19.349 1.00 81.19 179 ILE A C 1
ATOM 1434 O O . ILE A 1 179 ? 13.987 7.173 -18.416 1.00 81.19 179 ILE A O 1
ATOM 1438 N N . TRP A 1 180 ? 13.344 6.354 -20.397 1.00 78.62 180 TRP A N 1
ATOM 1439 C CA . TRP A 1 180 ? 14.427 5.396 -20.551 1.00 78.62 180 TRP A CA 1
ATOM 1440 C C . TRP A 1 180 ? 15.650 5.935 -21.308 1.00 78.62 180 TRP A C 1
ATOM 1442 O O . TRP A 1 180 ? 16.650 5.220 -21.437 1.00 78.62 180 TRP A O 1
ATOM 1452 N N . SER A 1 181 ? 15.570 7.157 -21.844 1.00 76.31 181 SER A N 1
ATOM 1453 C CA . SER A 1 181 ? 16.682 7.819 -22.525 1.00 76.31 181 SER A CA 1
ATOM 1454 C C . SER A 1 181 ? 17.801 8.135 -21.535 1.00 76.31 181 SER A C 1
ATOM 1456 O O . SER A 1 181 ? 17.540 8.600 -20.432 1.00 76.31 181 SER A O 1
ATOM 1458 N N . LYS A 1 182 ? 19.063 7.969 -21.951 1.00 72.25 182 LYS A N 1
ATOM 1459 C CA . LYS A 1 182 ? 20.228 8.386 -21.144 1.00 72.25 182 LYS A CA 1
ATOM 1460 C C . LYS A 1 182 ? 20.252 9.889 -20.864 1.00 72.25 182 LYS A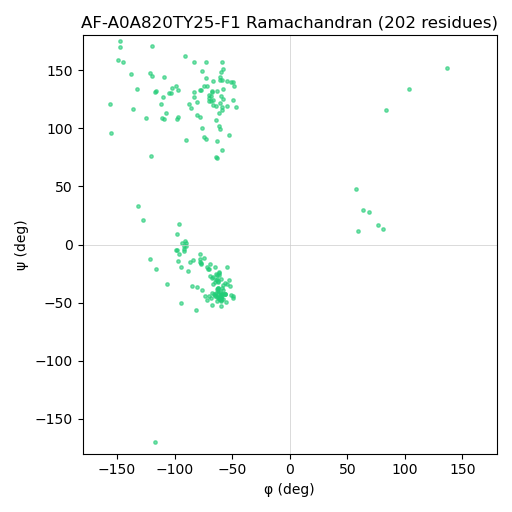 C 1
ATOM 1462 O O . LYS A 1 182 ? 20.881 10.329 -19.914 1.00 72.25 182 LYS A O 1
ATOM 1467 N N . GLU A 1 183 ? 19.589 10.664 -21.713 1.00 75.69 183 GLU A N 1
ATOM 1468 C CA . GLU A 1 183 ? 19.499 12.117 -21.602 1.00 75.69 183 GLU A CA 1
ATOM 1469 C C . GLU A 1 183 ? 18.189 12.570 -20.940 1.00 75.69 183 GLU A C 1
ATOM 1471 O O . GLU A 1 183 ? 17.846 13.753 -21.012 1.00 75.69 183 GLU A O 1
ATOM 1476 N N . TYR A 1 184 ? 17.407 11.634 -20.389 1.00 76.69 184 TYR A N 1
ATOM 1477 C CA . TYR A 1 184 ? 16.239 11.971 -19.591 1.00 76.69 184 TYR A CA 1
ATOM 1478 C C . TYR A 1 184 ? 16.698 12.584 -18.270 1.00 76.69 184 TYR A C 1
ATOM 1480 O O . TYR A 1 184 ? 17.478 11.989 -17.530 1.00 76.69 184 TYR A O 1
ATOM 1488 N N . THR A 1 185 ? 16.190 13.771 -17.970 1.00 69.62 185 THR A N 1
ATOM 1489 C CA . THR A 1 185 ? 16.342 14.413 -16.669 1.00 69.62 185 THR A CA 1
ATOM 1490 C C . THR A 1 185 ? 14.961 14.541 -16.048 1.00 69.62 185 THR A C 1
ATOM 1492 O O . THR A 1 185 ? 14.007 14.957 -16.712 1.00 69.62 185 THR A O 1
ATOM 1495 N N . SER A 1 186 ? 14.830 14.152 -14.777 1.00 67.19 186 SER A N 1
ATOM 1496 C CA . SER A 1 186 ? 13.590 14.397 -14.047 1.00 67.19 186 SER A CA 1
ATOM 1497 C C . SER A 1 186 ? 13.338 15.902 -13.989 1.00 67.19 186 SER A C 1
ATOM 1499 O O . SER A 1 186 ? 14.260 16.714 -13.869 1.00 67.19 186 SER A O 1
ATOM 1501 N N . ARG A 1 187 ? 12.072 16.294 -14.124 1.00 62.81 187 ARG A N 1
ATOM 1502 C CA . ARG A 1 187 ? 11.689 17.697 -13.992 1.00 62.81 187 ARG A CA 1
ATOM 1503 C C . ARG A 1 187 ? 11.929 18.114 -12.539 1.00 62.81 187 ARG A C 1
ATOM 1505 O O . ARG A 1 187 ? 11.347 17.522 -11.639 1.00 62.81 187 ARG A O 1
ATOM 1512 N N . SER A 1 188 ? 12.783 19.112 -12.325 1.00 54.56 188 SER A N 1
ATOM 1513 C CA . SER A 1 188 ? 13.098 19.656 -10.997 1.00 54.56 188 SER A CA 1
ATOM 1514 C C . SER A 1 188 ? 12.003 20.573 -10.438 1.00 54.56 188 SER A C 1
ATOM 1516 O O . SER A 1 188 ? 11.981 20.834 -9.243 1.00 54.56 188 SER A O 1
ATOM 1518 N N . GLU A 1 189 ? 11.093 21.053 -11.292 1.00 45.94 189 GLU A N 1
ATOM 1519 C CA . GLU A 1 189 ? 10.027 21.993 -10.934 1.00 45.94 189 GLU A CA 1
ATOM 1520 C C . GLU A 1 189 ? 8.667 21.284 -10.792 1.00 45.94 189 GLU A C 1
ATOM 1522 O O . GLU A 1 189 ? 8.297 20.505 -11.687 1.00 45.94 189 GLU A O 1
ATOM 1527 N N . PRO A 1 190 ? 7.887 21.578 -9.731 1.00 44.06 190 PRO A N 1
ATOM 1528 C CA . PRO A 1 190 ? 6.514 21.108 -9.607 1.00 44.06 190 PRO A CA 1
ATOM 1529 C C . PRO A 1 190 ? 5.660 21.603 -10.781 1.00 44.06 190 PRO A C 1
ATOM 1531 O O . PRO A 1 190 ? 5.965 22.588 -11.459 1.00 44.06 190 PRO A O 1
ATOM 1534 N N . PHE A 1 191 ? 4.572 20.885 -11.048 1.00 43.78 191 PHE A N 1
ATOM 1535 C CA . PHE A 1 191 ? 3.664 21.149 -12.159 1.00 43.78 191 PHE A CA 1
ATOM 1536 C C . PHE A 1 191 ? 2.990 22.528 -11.990 1.00 43.78 191 PHE A C 1
ATOM 1538 O O . PHE A 1 191 ? 1.918 22.644 -11.409 1.00 43.78 191 PHE A O 1
ATOM 1545 N N . SER A 1 192 ? 3.604 23.599 -12.496 1.00 36.12 192 SER A N 1
ATOM 1546 C CA . SER A 1 192 ? 2.940 24.900 -12.608 1.00 36.12 192 SER A CA 1
ATOM 1547 C C . SER A 1 192 ? 1.952 24.837 -13.769 1.00 36.12 192 SER A C 1
ATOM 1549 O O . SER A 1 192 ? 2.313 25.060 -14.925 1.00 36.12 192 SER A O 1
ATOM 1551 N N . LEU A 1 193 ? 0.699 24.489 -13.468 1.00 41.00 193 LEU A N 1
ATOM 1552 C CA . LEU A 1 193 ? -0.416 24.777 -14.363 1.00 41.00 193 LEU A CA 1
ATOM 1553 C C . LEU A 1 193 ? -0.526 26.298 -14.443 1.00 41.00 193 LEU A C 1
ATOM 1555 O O . LEU A 1 193 ? -0.959 26.942 -13.488 1.00 41.00 193 LEU A O 1
ATOM 1559 N N . THR A 1 194 ? -0.134 26.884 -15.572 1.00 35.28 194 THR A N 1
ATOM 1560 C CA . THR A 1 194 ? -0.581 28.235 -15.893 1.00 35.28 194 THR A CA 1
ATOM 1561 C C . THR A 1 194 ? -2.104 28.220 -15.831 1.00 35.28 194 THR A C 1
ATOM 1563 O O . THR A 1 194 ? -2.773 27.438 -16.511 1.00 35.28 194 THR A O 1
ATOM 1566 N N . SER A 1 195 ? -2.646 29.038 -14.935 1.00 39.03 195 SER A N 1
ATOM 1567 C CA . SER A 1 195 ? -4.066 29.243 -14.691 1.00 39.03 195 SER A CA 1
ATOM 1568 C C . SER A 1 195 ? -4.728 29.842 -15.929 1.00 39.03 195 SER A C 1
ATOM 1570 O O . SER A 1 195 ? -5.059 31.020 -15.985 1.00 39.03 195 SER A O 1
ATOM 1572 N N . THR A 1 196 ? -4.946 29.014 -16.945 1.00 34.81 196 THR A N 1
ATOM 1573 C CA . THR A 1 196 ? -5.884 29.333 -18.013 1.00 34.81 196 THR A CA 1
ATOM 1574 C C . THR A 1 196 ? -7.174 28.607 -17.656 1.00 34.81 196 THR A C 1
ATOM 1576 O O . THR A 1 196 ? -7.196 27.375 -17.699 1.00 34.81 196 THR A O 1
ATOM 1579 N N . PRO A 1 197 ? -8.240 29.306 -17.228 1.00 35.41 197 PRO A N 1
ATOM 1580 C CA . PRO A 1 197 ? -9.493 28.642 -16.915 1.00 35.41 197 PRO A CA 1
ATOM 1581 C C . PRO A 1 197 ? -10.010 27.972 -18.191 1.00 35.41 197 PRO A C 1
ATOM 1583 O O . PRO A 1 197 ? -10.356 28.645 -19.163 1.00 35.41 197 PRO A O 1
ATOM 1586 N N . MET A 1 198 ? -10.049 26.635 -18.206 1.00 35.50 198 MET A N 1
ATOM 1587 C CA . MET A 1 198 ? -10.768 25.890 -19.235 1.00 35.50 198 MET A CA 1
ATOM 1588 C C . MET A 1 198 ? -12.242 26.279 -19.131 1.00 35.50 198 MET A C 1
ATOM 1590 O O . MET A 1 198 ? -12.963 25.835 -18.237 1.00 35.50 198 MET A O 1
ATOM 1594 N N . SER A 1 199 ? -12.679 27.149 -20.038 1.00 36.00 199 SER A N 1
ATOM 1595 C CA . SER A 1 199 ? -14.082 27.510 -20.178 1.00 36.00 199 SER A CA 1
ATOM 1596 C C . SER A 1 199 ? -14.878 26.237 -20.472 1.00 36.00 199 SER A C 1
ATOM 1598 O O . SER A 1 199 ? -14.655 25.566 -21.483 1.00 36.00 199 SER A O 1
ATOM 1600 N N . ARG A 1 200 ? -15.776 25.868 -19.550 1.00 36.06 200 ARG A N 1
ATOM 1601 C CA . ARG A 1 200 ? -16.705 24.743 -19.705 1.00 36.06 200 ARG A CA 1
ATOM 1602 C C . ARG A 1 200 ? -17.601 25.013 -20.915 1.00 36.06 200 ARG A C 1
ATOM 1604 O O . ARG A 1 200 ? -18.608 25.706 -20.795 1.00 36.06 200 ARG A O 1
ATOM 1611 N N . LYS A 1 201 ? -17.290 24.423 -22.070 1.00 34.25 201 LYS A N 1
ATOM 1612 C CA . LYS A 1 201 ? -18.296 24.237 -23.119 1.00 34.25 201 LYS A CA 1
ATOM 1613 C C . LYS A 1 201 ? -19.163 23.042 -22.733 1.00 34.25 201 LYS A C 1
ATOM 1615 O O . LYS A 1 201 ? -18.701 21.906 -22.734 1.00 34.25 201 LYS A O 1
ATOM 1620 N N . LYS A 1 202 ? -20.417 23.326 -22.369 1.00 34.53 202 LYS A N 1
ATOM 1621 C CA . LYS A 1 202 ? -21.492 22.329 -22.326 1.00 34.53 202 LYS A CA 1
ATOM 1622 C C . LYS A 1 202 ? -21.645 21.775 -23.742 1.00 34.53 202 LYS A C 1
ATOM 1624 O O . LYS A 1 202 ? -21.881 22.550 -24.664 1.00 34.53 202 LYS A O 1
ATOM 1629 N N . ILE A 1 203 ? -21.484 20.470 -23.899 1.00 39.75 203 ILE A N 1
ATOM 1630 C CA . ILE A 1 203 ? -21.909 19.772 -25.110 1.00 39.75 203 ILE A CA 1
ATOM 1631 C C . ILE A 1 203 ? -23.370 19.393 -24.858 1.00 39.75 203 ILE A C 1
ATOM 1633 O O . ILE A 1 203 ? -23.671 18.790 -23.826 1.00 39.75 203 ILE A O 1
ATOM 1637 N N . SER A 1 204 ? -24.249 19.890 -25.727 1.00 49.50 204 SER A N 1
ATOM 1638 C CA . SER A 1 204 ? -25.681 19.573 -25.800 1.00 49.50 204 SER A CA 1
ATOM 1639 C C . SER A 1 204 ? -25.908 18.141 -26.249 1.00 49.50 204 SER A C 1
ATOM 1641 O O . SER A 1 204 ? -25.179 17.745 -27.188 1.00 49.50 204 SER A O 1
#

pLDDT: mean 82.53, std 17.5, range [34.25, 98.06]

Nearest PDB structures (foldseek):
  5v0a-assembly1_Z  TM=9.537E-01  e=1.417E-11  Homo sapiens
  7mxx-assembly1_Z  TM=9.215E-01  e=7.391E-12  Homo sapiens
  5v05-assembly1_Z  TM=9.344E-01  e=2.071E-11  Homo sapiens
  5v07-assembly1_Z  TM=9.517E-01  e=2.132E-10  Homo sapiens

Radius of gyration: 23.46 Å; Cα contacts (8 Å, |Δi|>4): 180; chains: 1; bounding box: 46×46×69 Å

Solvent-accessible surface area (backbone atoms only — not comparable to full-atom values): 13059 Å² total; per-residue (Å²): 142,84,79,91,77,56,74,93,76,53,55,45,46,81,78,55,46,28,94,48,69,67,55,50,51,50,24,46,46,48,27,35,44,100,71,33,79,39,58,90,95,34,37,56,73,54,22,38,55,46,57,44,66,55,87,72,83,52,65,70,60,52,53,73,40,42,26,68,77,67,74,35,80,88,56,81,78,51,73,67,54,56,54,39,49,54,51,34,53,48,30,75,52,36,27,57,40,72,42,70,82,82,52,40,77,42,51,68,36,86,73,57,96,89,54,63,73,83,76,39,53,90,27,41,80,86,61,59,57,73,56,41,47,37,46,76,71,57,19,29,38,94,84,80,67,44,79,75,48,82,80,53,61,87,75,62,71,89,75,74,86,74,92,67,100,62,98,62,92,72,77,76,53,60,90,75,46,53,75,60,38,92,79,42,64,82,79,89,67,77,89,76,74,76,90,66,81,78,76,83,75,80,82,130

Sequence (204 aa):
NGELFEREKFDLKKEFGLDSFERFCWMCILSGCDYLENITGIGLVKAKKVMSRTQISNIDLILKQLPQNLGKLNLRVTDDYITGFKRAHLAFLHQIVYDPIQRIQMPLNPLPDDVDREHLKYAGQLDETPLAFQHAIGNLNVKTKCIVDKFNPSQWKYRSPVSSSSSSSSVIPGHLKSIWSKEYTSRSEPFSLTSTPMSRKKIS

Organism: NCBI:txid392030

Secondary structure (DSSP, 8-state):
------GGG--HHHHHS-SSHHHHHHHHHHH-BTTBPPPTT--HHHHHHHHTT-----HHHHHHTHHHHHT-TT----HHHHHHHHHHHHHHHH-EEEETTTTEEEESSPPPTT--GGGGGGG-PPPPHHHHHHHHTT-B-TTT--B-----GGG-----SS--------PPPGGGS-TTSTT-----S---------------

Mean predicted aligned error: 10.22 Å

Foldseek 3Di:
DDDDDDPVNDPCCVPQLADDVLLVLLLCVCQQDPQAGHQPPRHNVLSSQLSNPDPDPDPVVSQVCSCVSNVNVVRDDDPVRVVSSVLSSCLVQFQWDADLLVQAIGTPHDDDPPDDPVVNVVSDDGDDSVLSNCVVVPQADPPPRDGPDDDDLAPDDDDDPDDDPDDDPDDDPLVRRDSNDPSRDPDPDPDPDPPDPPPDDDDD

InterPro domains:
  IPR006084 XPG/Rad2 endonuclease [PTHR11081] (5-151)
  IPR008918 Helix-hairpin-helix motif, class 2 [SM00279] (21-54)
  IPR036279 5'-3' exonuclease, C-terminal domain superfamily [SSF47807] (21-157)